Protein AF-A0A3N5U2S4-F1 (afdb_monomer)

Structure (mmCIF, N/CA/C/O backbone):
data_AF-A0A3N5U2S4-F1
#
_entry.id   AF-A0A3N5U2S4-F1
#
loop_
_atom_site.group_PDB
_atom_site.id
_atom_site.type_symbol
_atom_site.label_atom_id
_atom_site.label_alt_id
_atom_site.label_comp_id
_atom_site.label_asym_id
_atom_site.label_entity_id
_atom_site.label_seq_id
_atom_site.pdbx_PDB_ins_code
_atom_site.Cartn_x
_atom_site.Cartn_y
_atom_site.Cartn_z
_atom_site.occupancy
_atom_site.B_iso_or_equiv
_atom_site.auth_seq_id
_atom_site.auth_comp_id
_atom_site.auth_asym_id
_atom_site.auth_atom_id
_atom_site.pdbx_PDB_model_num
ATOM 1 N N . MET A 1 1 ? 15.614 3.745 27.130 1.00 26.89 1 MET A N 1
ATOM 2 C CA . MET A 1 1 ? 14.266 4.249 27.462 1.00 26.89 1 MET A CA 1
ATOM 3 C C . MET A 1 1 ? 13.370 3.964 26.261 1.00 26.89 1 MET A C 1
ATOM 5 O O . MET A 1 1 ? 13.449 4.668 25.265 1.00 26.89 1 MET A O 1
ATOM 9 N N . GLN A 1 2 ? 12.678 2.820 26.289 1.00 29.17 2 GLN A N 1
ATOM 10 C CA . GLN A 1 2 ? 11.809 2.342 25.209 1.00 29.17 2 GLN A CA 1
ATOM 11 C C . GLN A 1 2 ? 10.507 3.144 25.216 1.00 29.17 2 GLN A C 1
ATOM 13 O O . GLN A 1 2 ? 9.734 3.047 26.162 1.00 29.17 2 GLN A O 1
ATOM 18 N N . LEU A 1 3 ? 10.260 3.904 24.156 1.00 29.44 3 LEU A N 1
ATOM 19 C CA . LEU A 1 3 ? 8.933 4.411 23.823 1.00 29.44 3 LEU A CA 1
ATOM 20 C C . LEU A 1 3 ? 8.651 4.004 22.372 1.00 29.44 3 LEU A C 1
ATOM 22 O O . LEU A 1 3 ? 8.889 4.760 21.437 1.00 29.44 3 LEU A O 1
ATOM 26 N N . GLY A 1 4 ? 8.231 2.748 22.207 1.00 33.59 4 GLY A N 1
ATOM 27 C CA . GLY A 1 4 ? 7.450 2.272 21.060 1.00 33.59 4 GLY A CA 1
ATOM 28 C C . GLY A 1 4 ? 5.980 2.158 21.487 1.00 33.59 4 GLY A C 1
ATOM 29 O O . GLY A 1 4 ? 5.720 2.100 22.691 1.00 33.59 4 GLY A O 1
ATOM 30 N N . PRO A 1 5 ? 5.008 2.176 20.560 1.00 42.78 5 PRO A N 1
ATOM 31 C CA . PRO A 1 5 ? 3.636 2.562 20.865 1.00 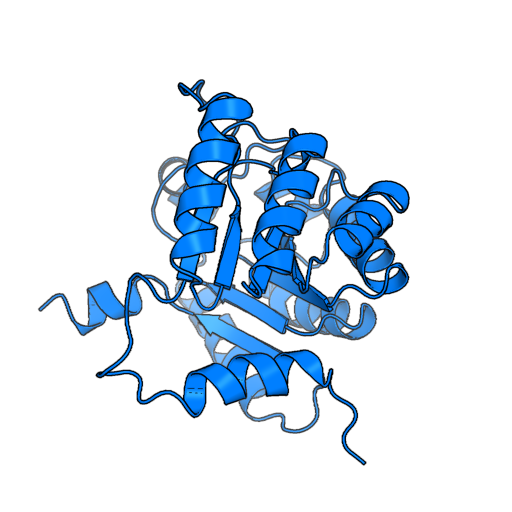42.78 5 PRO A CA 1
ATOM 32 C C . PRO A 1 5 ? 2.986 1.510 21.770 1.00 42.78 5 PRO A C 1
ATOM 34 O O . PRO A 1 5 ? 2.752 0.377 21.349 1.00 42.78 5 PRO A O 1
ATOM 37 N N . SER A 1 6 ? 2.711 1.897 23.016 1.00 42.41 6 SER A N 1
ATOM 38 C CA . SER A 1 6 ? 2.254 1.047 24.129 1.00 42.41 6 SER A CA 1
ATOM 39 C C . SER A 1 6 ? 1.094 0.108 23.777 1.00 42.41 6 SER A C 1
ATOM 41 O O . SER A 1 6 ? 1.043 -1.020 24.257 1.00 42.41 6 SER A O 1
ATOM 43 N N . TYR A 1 7 ? 0.223 0.524 22.861 1.00 39.44 7 TYR A N 1
ATOM 44 C CA . TYR A 1 7 ? -0.965 -0.225 22.460 1.00 39.44 7 TYR A CA 1
ATOM 45 C C . TYR A 1 7 ? -0.688 -1.484 21.611 1.00 39.44 7 TYR A C 1
ATOM 47 O O . TYR A 1 7 ? -1.416 -2.473 21.725 1.00 39.44 7 TYR A O 1
ATOM 55 N N . TRP A 1 8 ? 0.368 -1.477 20.776 1.00 40.31 8 TRP A N 1
ATOM 56 C CA . TRP A 1 8 ? 0.774 -2.659 19.991 1.00 40.31 8 TRP A CA 1
ATOM 57 C C . TRP A 1 8 ? 1.203 -3.791 20.913 1.00 40.31 8 TRP A C 1
ATOM 59 O O . TRP A 1 8 ? 0.780 -4.931 20.745 1.00 40.31 8 TRP A O 1
ATOM 69 N N . ASN A 1 9 ? 2.003 -3.445 21.921 1.00 50.78 9 ASN A N 1
ATOM 70 C CA . ASN A 1 9 ? 2.471 -4.403 22.904 1.00 50.78 9 ASN A CA 1
ATOM 71 C C . ASN A 1 9 ? 1.316 -4.918 23.755 1.00 50.78 9 ASN A C 1
ATOM 73 O O . ASN A 1 9 ? 1.298 -6.100 24.034 1.00 50.78 9 ASN A O 1
ATOM 77 N N . GLU A 1 10 ? 0.342 -4.089 24.131 1.00 51.31 10 GLU A N 1
ATOM 78 C CA . GLU A 1 10 ? -0.808 -4.541 24.924 1.00 51.31 10 GLU A CA 1
ATOM 79 C C . GLU A 1 10 ? -1.713 -5.507 24.155 1.00 51.31 10 GLU A C 1
ATOM 81 O O . GLU A 1 10 ? -1.964 -6.596 24.655 1.00 51.31 10 GLU A O 1
ATOM 86 N N . THR A 1 11 ? -2.134 -5.181 22.927 1.00 54.12 11 THR A N 1
ATOM 87 C CA . THR A 1 11 ? -3.050 -6.044 22.146 1.00 54.12 11 THR A CA 1
ATOM 88 C C . THR A 1 11 ? -2.384 -7.360 21.735 1.00 54.12 11 THR A C 1
ATOM 90 O O . THR A 1 11 ? -2.972 -8.434 21.868 1.00 54.12 11 THR A O 1
ATOM 93 N N . VAL A 1 12 ? -1.123 -7.300 21.289 1.00 56.94 12 VAL A N 1
ATOM 94 C CA . VAL A 1 12 ? -0.344 -8.499 20.944 1.00 56.94 12 VAL A CA 1
ATOM 95 C C . VAL A 1 12 ? -0.048 -9.328 22.193 1.00 56.94 12 VAL A C 1
ATOM 97 O O . VAL A 1 12 ? -0.120 -10.551 22.130 1.00 56.94 12 VAL A O 1
ATOM 100 N N . ARG A 1 13 ? 0.226 -8.699 23.342 1.00 54.88 13 ARG A N 1
ATOM 101 C CA . ARG A 1 13 ? 0.445 -9.405 24.613 1.00 54.88 13 ARG A CA 1
ATOM 102 C C . ARG A 1 13 ? -0.835 -10.043 25.137 1.00 54.88 13 ARG A C 1
ATOM 104 O O . ARG A 1 13 ? -0.764 -11.173 25.598 1.00 54.88 13 ARG A O 1
ATOM 111 N N . ASP A 1 14 ? -1.990 -9.393 25.012 1.00 54.84 14 ASP A N 1
ATOM 112 C CA . ASP A 1 14 ? -3.291 -9.976 25.373 1.00 54.84 14 ASP A CA 1
ATOM 113 C C . ASP A 1 14 ? -3.610 -11.211 24.515 1.00 54.84 14 ASP A C 1
ATOM 115 O O . ASP A 1 14 ? -4.156 -12.198 25.011 1.00 54.84 14 ASP A O 1
ATOM 119 N N . TYR A 1 15 ? -3.196 -11.196 23.242 1.00 54.09 15 TYR A N 1
ATOM 120 C CA . TYR A 1 15 ? -3.280 -12.354 22.354 1.00 54.09 15 TYR A CA 1
ATOM 121 C C . TYR A 1 15 ? -2.244 -13.439 22.694 1.00 54.09 15 TYR A C 1
ATOM 123 O O . TYR A 1 15 ? -2.578 -14.615 22.720 1.00 54.09 15 TYR A O 1
ATOM 131 N N . GLN A 1 16 ? -0.997 -13.070 23.003 1.00 50.75 16 GLN A N 1
ATOM 132 C CA . GLN A 1 16 ? 0.072 -14.005 23.391 1.00 50.75 16 GLN A CA 1
ATOM 133 C C . GLN A 1 16 ? -0.174 -14.668 24.757 1.00 50.75 16 GLN A C 1
ATOM 135 O O . GLN A 1 16 ? 0.256 -15.800 24.973 1.00 50.75 16 GLN A O 1
ATOM 140 N N . LEU A 1 17 ? -0.860 -13.984 25.679 1.00 51.97 17 LEU A N 1
ATOM 141 C CA . LEU A 1 17 ? -1.259 -14.519 26.987 1.00 51.97 17 LEU A CA 1
ATOM 142 C C . LEU A 1 17 ? -2.407 -15.534 26.876 1.00 51.97 17 LEU A C 1
ATOM 144 O O . LEU A 1 17 ? -2.583 -16.375 27.757 1.00 51.97 17 LEU A O 1
ATOM 148 N N . ARG A 1 18 ? -3.170 -15.490 25.782 1.00 51.62 18 ARG A N 1
ATOM 149 C CA . ARG A 1 18 ? -4.176 -16.489 25.427 1.00 51.62 18 ARG A CA 1
ATOM 150 C C . ARG A 1 18 ? -3.467 -17.620 24.681 1.00 51.62 18 ARG A C 1
ATOM 152 O O . ARG A 1 18 ? -3.024 -17.426 23.556 1.00 51.62 18 ARG A O 1
ATOM 159 N N . ARG A 1 19 ? -3.329 -18.805 25.294 1.00 48.12 19 ARG A N 1
ATOM 160 C CA . ARG A 1 19 ? -2.773 -19.997 24.619 1.00 48.12 19 ARG A CA 1
ATOM 161 C C . ARG A 1 19 ? -3.425 -20.159 23.242 1.00 48.12 19 ARG A C 1
ATOM 163 O O . ARG A 1 19 ? -4.625 -20.412 23.144 1.00 48.12 19 ARG A O 1
ATOM 170 N N . THR A 1 20 ? -2.626 -20.002 22.190 1.00 51.62 20 THR A N 1
ATOM 171 C CA . THR A 1 20 ? -3.069 -19.897 20.789 1.00 51.62 20 THR A CA 1
ATOM 172 C C . THR A 1 20 ? -3.905 -21.087 20.317 1.00 51.62 20 THR A C 1
ATOM 174 O O . THR A 1 20 ? -4.750 -20.926 19.444 1.00 51.62 20 THR A O 1
ATOM 177 N N . SER A 1 21 ? -3.723 -22.265 20.916 1.00 52.84 21 SER A N 1
ATOM 178 C CA . SER A 1 21 ? -4.426 -23.502 20.564 1.00 52.84 21 SER A CA 1
ATOM 179 C C . SER A 1 21 ? -5.766 -23.721 21.276 1.00 52.84 21 SER A C 1
ATOM 181 O O . SER A 1 21 ? -6.521 -24.589 20.858 1.00 52.84 21 SER A O 1
ATOM 183 N N . GLU A 1 22 ? -6.082 -22.974 22.339 1.00 51.25 22 GLU A N 1
ATOM 184 C CA . GLU A 1 22 ? -7.297 -23.199 23.148 1.00 51.25 22 GLU A CA 1
ATOM 185 C C . GLU A 1 22 ? -8.413 -22.165 22.848 1.00 51.25 22 GLU A C 1
ATOM 187 O O . GLU A 1 22 ? -9.524 -22.290 23.358 1.00 51.25 22 GLU A O 1
ATOM 192 N N . ILE A 1 23 ? -8.130 -21.120 22.045 1.00 54.38 23 ILE A N 1
ATOM 193 C CA . ILE A 1 23 ? -8.938 -19.876 21.983 1.00 54.38 23 ILE A CA 1
ATOM 194 C C . ILE A 1 23 ? -9.252 -19.389 20.545 1.00 54.38 23 ILE A C 1
ATOM 196 O O . ILE A 1 23 ? -9.990 -18.417 20.377 1.00 54.38 23 ILE A O 1
ATOM 200 N N . LEU A 1 24 ? -8.764 -20.045 19.483 1.00 57.38 24 LEU A N 1
ATOM 201 C CA . LEU A 1 24 ? -9.071 -19.629 18.103 1.00 57.38 24 LEU A CA 1
ATOM 202 C C . LEU A 1 24 ? -10.561 -19.842 17.776 1.00 57.38 24 LEU A C 1
ATOM 204 O O . LEU A 1 24 ? -10.993 -20.938 17.435 1.00 57.38 24 LEU A O 1
ATOM 208 N N . ARG A 1 25 ? -11.348 -18.764 17.869 1.00 68.56 25 ARG A N 1
ATOM 209 C CA . ARG A 1 25 ? -12.767 -18.720 17.466 1.00 68.56 25 ARG A CA 1
ATOM 210 C C . ARG A 1 25 ? -12.960 -18.428 15.971 1.00 68.56 25 ARG A C 1
ATOM 212 O O . ARG A 1 25 ? -14.093 -18.394 15.505 1.00 68.56 25 ARG A O 1
ATOM 219 N N . GLY A 1 26 ? -11.872 -18.205 15.232 1.00 79.62 26 GLY A N 1
ATOM 220 C CA . GLY A 1 26 ? -11.867 -17.873 13.809 1.00 79.62 26 GLY A CA 1
ATOM 221 C C . GLY A 1 26 ? -10.453 -17.573 13.291 1.00 79.62 26 GLY A C 1
ATOM 222 O O . GLY A 1 26 ? -9.482 -17.799 14.019 1.00 79.62 26 GLY A O 1
ATOM 223 N N . PRO A 1 27 ? -10.320 -17.079 12.046 1.00 85.75 27 PRO A N 1
ATOM 224 C CA . PRO A 1 27 ? -9.028 -16.712 11.468 1.00 85.75 27 PRO A CA 1
ATOM 225 C C . PRO A 1 27 ? -8.299 -15.647 12.296 1.00 85.75 27 PRO A C 1
ATOM 227 O O . PRO A 1 27 ? -8.930 -14.744 12.844 1.00 85.75 27 PRO A O 1
ATOM 230 N N . LEU A 1 28 ? -6.965 -15.740 12.350 1.00 84.56 28 LEU A N 1
ATOM 231 C CA . LEU A 1 28 ? -6.116 -14.776 13.059 1.00 84.56 28 LEU A CA 1
ATOM 232 C C . LEU A 1 28 ? -6.194 -13.382 12.425 1.00 84.56 28 LEU A C 1
ATOM 234 O O . LEU A 1 28 ? -6.325 -12.382 13.128 1.00 84.56 28 LEU A O 1
ATOM 238 N N . GLU A 1 29 ? -6.127 -13.339 11.097 1.00 87.00 29 GLU A N 1
ATOM 239 C CA . GLU A 1 29 ? -6.178 -12.123 10.298 1.00 87.00 29 GLU A CA 1
ATOM 240 C C . GLU A 1 29 ? -7.194 -12.281 9.170 1.00 87.00 29 GLU A C 1
ATOM 242 O O . GLU A 1 29 ? -7.384 -13.371 8.627 1.00 87.00 29 GLU A O 1
ATOM 247 N N . TRP A 1 30 ? -7.833 -11.173 8.813 1.00 92.69 30 TRP A N 1
ATOM 248 C CA . TRP A 1 30 ? -8.737 -11.076 7.672 1.00 92.69 30 TRP A CA 1
ATOM 249 C C . TRP A 1 30 ? -8.199 -10.066 6.663 1.00 92.69 30 TRP A C 1
ATOM 251 O O . TRP A 1 30 ? -7.514 -9.114 7.024 1.00 92.69 30 TRP A O 1
ATOM 261 N N . SER A 1 31 ? -8.529 -10.242 5.389 1.00 93.62 31 SER A N 1
ATOM 262 C CA . SER A 1 31 ? -8.340 -9.212 4.365 1.00 93.62 31 SER A CA 1
ATOM 263 C C . SER A 1 31 ? -9.682 -8.947 3.705 1.00 93.62 31 SER A C 1
ATOM 265 O O . SER A 1 31 ? -10.363 -9.888 3.300 1.00 93.62 31 SER A O 1
ATOM 267 N N . LEU A 1 32 ? -10.077 -7.679 3.643 1.00 95.56 32 LEU A N 1
ATOM 268 C CA . LEU A 1 32 ? -11.344 -7.250 3.072 1.00 95.56 32 LEU A CA 1
ATOM 269 C C . LEU A 1 32 ? -11.083 -6.267 1.937 1.00 95.56 32 LEU A C 1
ATOM 271 O O . LEU A 1 32 ? -10.635 -5.143 2.172 1.00 95.56 32 LEU A O 1
ATOM 275 N N . ASP A 1 33 ? -11.430 -6.686 0.726 1.00 95.31 33 ASP A N 1
ATOM 276 C CA . ASP A 1 33 ? -11.445 -5.817 -0.441 1.00 95.31 33 ASP A CA 1
ATOM 277 C C . ASP A 1 33 ? -12.758 -5.020 -0.470 1.00 95.31 33 ASP A C 1
ATOM 279 O O . ASP A 1 33 ? -13.826 -5.583 -0.708 1.00 95.31 33 ASP A O 1
ATOM 283 N N . LEU A 1 34 ? -12.700 -3.707 -0.208 1.00 95.38 34 LEU A N 1
ATOM 284 C CA . LEU A 1 34 ? -13.912 -2.866 -0.153 1.00 95.38 34 LEU A CA 1
ATOM 285 C C . LEU A 1 34 ? -14.541 -2.597 -1.520 1.00 95.38 34 LEU A C 1
ATOM 287 O O . LEU A 1 34 ? -15.737 -2.317 -1.630 1.00 95.38 34 LEU A O 1
ATOM 291 N N . THR A 1 35 ? -13.716 -2.593 -2.555 1.00 95.69 35 THR A N 1
ATOM 292 C CA . THR A 1 35 ? -14.118 -2.345 -3.934 1.00 95.69 35 THR A CA 1
ATOM 293 C C . THR A 1 35 ? -13.076 -2.951 -4.862 1.00 95.69 35 THR A C 1
ATOM 295 O O . THR A 1 35 ? -11.914 -3.100 -4.495 1.00 95.69 35 THR A O 1
ATOM 298 N N . ASN A 1 36 ? -13.471 -3.302 -6.079 1.00 95.62 36 ASN A N 1
ATOM 299 C CA . ASN A 1 36 ? -12.550 -3.636 -7.154 1.00 95.62 36 ASN A CA 1
ATOM 300 C C . ASN A 1 36 ? -12.189 -2.397 -7.995 1.00 95.62 36 ASN A C 1
ATOM 302 O O . ASN A 1 36 ? -11.285 -2.464 -8.833 1.00 95.62 36 ASN A O 1
ATOM 306 N N . GLN A 1 37 ? -12.866 -1.262 -7.803 1.00 95.75 37 GLN A N 1
ATOM 307 C CA . GLN A 1 37 ? -12.526 -0.011 -8.478 1.00 95.75 37 GLN A CA 1
ATOM 308 C C . GLN A 1 37 ? -11.170 0.512 -8.011 1.00 95.75 37 GLN A C 1
ATOM 310 O O . GLN A 1 37 ? -10.822 0.415 -6.840 1.00 95.75 37 GLN A O 1
ATOM 315 N N . CYS A 1 38 ? -10.386 1.086 -8.922 1.00 96.75 38 CYS A N 1
ATOM 316 C CA . CYS A 1 38 ? -9.070 1.617 -8.591 1.00 96.75 38 CYS A CA 1
ATOM 317 C C . CYS A 1 38 ? -8.756 2.859 -9.424 1.00 96.75 38 CYS A C 1
ATOM 319 O O . CYS A 1 38 ? -9.182 2.995 -10.569 1.00 96.75 38 CYS A O 1
ATOM 321 N N . VAL A 1 39 ? -7.958 3.752 -8.843 1.00 94.38 39 VAL A N 1
ATOM 322 C CA . VAL A 1 39 ? -7.460 4.983 -9.474 1.00 94.38 39 VAL A CA 1
ATOM 323 C C . VAL A 1 39 ? -6.307 4.749 -10.457 1.00 94.38 39 VAL A C 1
ATOM 325 O O . VAL A 1 39 ? -5.900 5.691 -11.143 1.00 94.38 39 VAL A O 1
ATOM 328 N N . GLY A 1 40 ? -5.738 3.542 -10.477 1.00 92.62 40 GLY A N 1
ATOM 3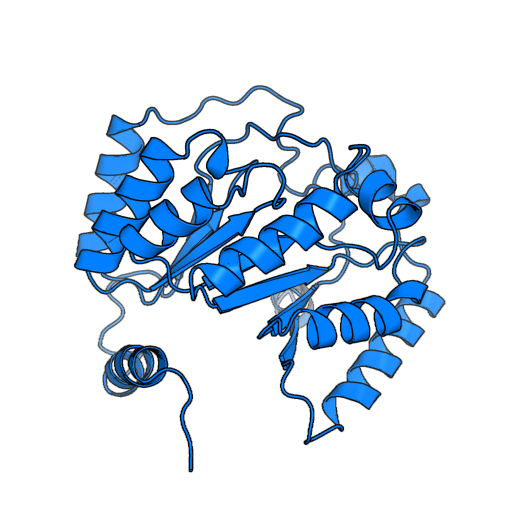29 C CA . GLY A 1 40 ? -4.629 3.134 -11.337 1.00 92.62 40 GLY A CA 1
ATOM 330 C C . GLY A 1 40 ? -4.923 1.813 -12.046 1.00 92.62 40 GLY A C 1
ATOM 331 O O . GLY A 1 40 ? -5.896 1.128 -11.739 1.00 92.62 40 GLY A O 1
ATOM 332 N N . LYS A 1 41 ? -4.066 1.456 -13.004 1.00 95.88 41 LYS A N 1
ATOM 333 C CA . LYS A 1 41 ? -4.169 0.221 -13.800 1.00 95.88 41 LYS A CA 1
ATOM 334 C C . LYS A 1 41 ? -2.830 -0.518 -13.796 1.00 95.88 41 LYS A C 1
ATOM 336 O O . LYS A 1 41 ? -2.281 -0.827 -14.849 1.00 95.88 41 LYS A O 1
ATOM 341 N N . CYS A 1 42 ? -2.291 -0.751 -12.601 1.00 97.31 42 CYS A N 1
ATOM 342 C CA . CYS A 1 42 ? -0.917 -1.214 -12.395 1.00 97.31 42 CYS A CA 1
ATOM 343 C C . CYS A 1 42 ? -0.594 -2.490 -13.192 1.00 97.31 42 CYS A C 1
ATOM 345 O O . CYS A 1 42 ? -1.412 -3.410 -13.227 1.00 97.31 42 CYS A O 1
ATOM 347 N N . LEU A 1 43 ? 0.613 -2.571 -13.762 1.00 97.44 43 LEU A N 1
ATOM 348 C CA . LEU A 1 43 ? 1.043 -3.708 -14.595 1.00 97.44 43 LEU A CA 1
ATOM 349 C C . LEU A 1 43 ? 1.189 -5.015 -13.798 1.00 97.44 43 LEU A C 1
ATOM 351 O O . LEU A 1 43 ? 1.132 -6.090 -14.376 1.00 97.44 43 LEU A O 1
ATOM 355 N N . HIS A 1 44 ? 1.354 -4.930 -12.473 1.00 96.00 44 HIS A N 1
ATOM 356 C CA . HIS A 1 44 ? 1.527 -6.084 -11.581 1.00 96.00 44 HIS A CA 1
ATOM 357 C C . HIS A 1 44 ? 0.283 -6.402 -10.731 1.00 96.00 44 HIS A C 1
ATOM 359 O O . HIS A 1 44 ? 0.360 -7.200 -9.800 1.00 96.00 44 HIS A O 1
ATOM 365 N N . CYS A 1 45 ? -0.856 -5.739 -10.974 1.00 95.38 45 CYS A N 1
ATOM 366 C CA . CYS A 1 45 ? -2.019 -5.856 -10.094 1.00 95.38 45 CYS A CA 1
ATOM 367 C C . CYS A 1 45 ? -2.571 -7.291 -10.084 1.00 95.38 45 CYS A C 1
ATOM 369 O O . CYS A 1 45 ? -3.194 -7.727 -11.057 1.00 95.38 45 CYS A O 1
ATOM 371 N N . PHE A 1 46 ? -2.409 -7.997 -8.961 1.00 91.12 46 PHE A N 1
ATOM 372 C CA . PHE A 1 46 ? -2.898 -9.370 -8.809 1.00 91.12 46 PHE A CA 1
ATOM 373 C C . PHE A 1 46 ? -4.428 -9.466 -8.958 1.00 91.12 46 PHE A C 1
ATOM 375 O O . PHE A 1 46 ? -4.936 -10.392 -9.586 1.00 91.12 46 PHE A O 1
ATOM 382 N N . ASN A 1 47 ? -5.160 -8.460 -8.468 1.00 90.62 47 ASN A N 1
ATOM 383 C CA . ASN A 1 47 ? -6.625 -8.403 -8.510 1.00 90.62 47 ASN A CA 1
ATOM 384 C C . ASN A 1 47 ? -7.212 -7.920 -9.844 1.00 90.62 47 ASN A C 1
ATOM 386 O O . ASN A 1 47 ? -8.424 -8.037 -10.067 1.00 90.62 47 ASN A O 1
ATOM 390 N N . ARG A 1 48 ? -6.375 -7.369 -10.735 1.00 94.12 48 ARG A N 1
ATOM 391 C CA . ARG A 1 48 ? -6.806 -6.695 -11.976 1.00 94.12 48 ARG A CA 1
ATOM 392 C C . ARG A 1 48 ? -7.831 -5.576 -11.725 1.00 94.12 48 ARG A C 1
ATOM 394 O O . ARG A 1 48 ? -8.743 -5.342 -12.523 1.00 94.12 48 ARG A O 1
ATOM 401 N N . SER A 1 49 ? -7.693 -4.900 -10.589 1.00 94.62 49 SER A N 1
ATOM 402 C CA . SER A 1 49 ? -8.600 -3.844 -10.145 1.00 94.62 49 SER A CA 1
ATOM 403 C C . SER A 1 49 ? -8.644 -2.662 -11.118 1.00 94.62 49 SER A C 1
ATOM 405 O O . SER A 1 49 ? -7.662 -2.348 -11.789 1.00 94.62 49 SER A O 1
ATOM 407 N N . GLY A 1 50 ? -9.811 -2.023 -11.226 1.00 92.69 50 GLY A N 1
ATOM 408 C CA . GLY A 1 50 ? -10.056 -0.882 -12.119 1.00 92.69 50 GLY A CA 1
ATOM 409 C C . GLY A 1 50 ? -10.088 -1.200 -13.624 1.00 92.69 50 GLY A C 1
ATOM 410 O O . GLY A 1 50 ? -10.229 -0.281 -14.433 1.00 92.69 50 GLY A O 1
ATOM 411 N N . ARG A 1 51 ? -9.948 -2.472 -14.029 1.00 88.38 51 ARG A N 1
ATOM 412 C CA . ARG A 1 51 ? -9.961 -2.885 -15.448 1.00 88.38 51 ARG A CA 1
ATOM 413 C C . ARG A 1 51 ? -11.242 -3.580 -15.874 1.00 88.38 51 ARG A C 1
ATOM 415 O O . ARG A 1 51 ? -11.706 -3.344 -16.985 1.00 88.38 51 ARG A O 1
ATOM 422 N N . LEU A 1 52 ? -11.793 -4.425 -15.010 1.00 80.62 52 LEU A N 1
ATOM 423 C CA . LEU A 1 52 ? -13.021 -5.164 -15.277 1.00 80.62 52 LEU A CA 1
ATOM 424 C C . LEU A 1 52 ? -14.093 -4.773 -14.257 1.00 80.62 52 LEU A C 1
ATOM 426 O O . LEU A 1 52 ? -13.769 -4.670 -13.067 1.00 80.62 52 LEU A O 1
ATOM 430 N N . PRO A 1 53 ? -15.348 -4.564 -14.692 1.00 78.19 53 PRO A N 1
ATOM 431 C CA . PRO A 1 53 ? -16.456 -4.450 -13.761 1.00 78.19 53 PRO A CA 1
ATOM 432 C C . PRO A 1 53 ? -16.587 -5.760 -12.978 1.00 78.19 53 PRO A C 1
ATOM 434 O O . PRO A 1 53 ? -16.357 -6.847 -13.513 1.00 78.19 53 PRO A O 1
ATOM 437 N N . ARG A 1 54 ? -16.931 -5.646 -11.700 1.00 85.56 54 ARG A N 1
ATOM 438 C CA . ARG A 1 54 ? -17.275 -6.774 -10.838 1.00 85.56 54 ARG A CA 1
ATOM 439 C C . ARG A 1 54 ? -18.531 -6.414 -10.066 1.00 85.56 54 ARG A C 1
ATOM 441 O O . ARG A 1 54 ? -18.749 -5.238 -9.780 1.00 85.56 54 ARG A O 1
ATOM 448 N N . ASP A 1 55 ? -19.307 -7.427 -9.715 1.00 91.38 55 ASP A N 1
ATOM 449 C CA . ASP A 1 55 ? -20.378 -7.260 -8.744 1.00 91.38 55 ASP A CA 1
ATOM 450 C C . ASP A 1 55 ? -19.747 -6.992 -7.374 1.00 91.38 55 ASP A C 1
ATOM 452 O O . ASP A 1 55 ? -18.883 -7.742 -6.912 1.00 91.38 55 ASP A O 1
ATOM 456 N N . GLU A 1 56 ? -20.134 -5.881 -6.751 1.00 93.88 56 GLU A N 1
ATOM 457 C CA . GLU A 1 56 ? -19.609 -5.438 -5.461 1.00 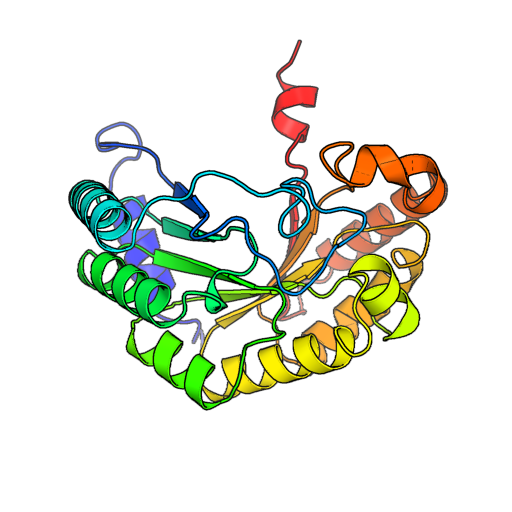93.88 56 GLU A CA 1
ATOM 458 C C . GLU A 1 56 ? -20.722 -5.425 -4.417 1.00 93.88 56 GLU A C 1
ATOM 460 O O . GLU A 1 56 ? -21.869 -5.087 -4.708 1.00 93.88 56 GLU A O 1
ATOM 465 N N . MET A 1 57 ? -20.370 -5.757 -3.174 1.00 95.06 57 MET A N 1
ATOM 466 C CA . MET A 1 57 ? -21.290 -5.609 -2.051 1.00 95.06 57 MET A CA 1
ATOM 467 C C . MET A 1 57 ? -21.610 -4.126 -1.824 1.00 95.06 57 MET A C 1
ATOM 469 O O . MET A 1 57 ? -20.717 -3.264 -1.808 1.00 95.06 57 MET A O 1
ATOM 473 N N . ASP A 1 58 ? -22.886 -3.827 -1.600 1.00 96.12 58 ASP A N 1
ATOM 474 C CA . ASP A 1 58 ? -23.316 -2.505 -1.159 1.00 96.12 58 ASP A CA 1
ATOM 475 C C . ASP A 1 58 ? -22.806 -2.200 0.265 1.00 96.12 58 ASP A C 1
ATOM 477 O O . ASP A 1 58 ? -22.391 -3.088 1.016 1.00 96.12 58 ASP A O 1
ATOM 481 N N . ASP A 1 59 ? -22.824 -0.920 0.642 1.00 97.25 59 ASP A N 1
ATOM 482 C CA . ASP A 1 59 ? -22.333 -0.451 1.943 1.00 97.25 59 ASP A CA 1
ATOM 483 C C . ASP A 1 59 ? -23.006 -1.163 3.129 1.00 97.25 59 ASP A C 1
ATOM 485 O O . ASP A 1 59 ? -22.351 -1.450 4.132 1.00 97.25 59 ASP A O 1
ATOM 489 N N . HIS A 1 60 ? -24.310 -1.432 3.042 1.00 97.81 60 HIS A N 1
ATOM 490 C CA . HIS A 1 60 ? -25.066 -2.051 4.125 1.00 97.81 60 HIS A CA 1
ATOM 491 C C . HIS A 1 60 ? -24.640 -3.509 4.318 1.00 97.81 60 HIS A C 1
ATOM 493 O O . HIS A 1 60 ? -24.358 -3.915 5.449 1.00 97.81 60 HIS A O 1
ATOM 499 N N . THR A 1 61 ? -24.516 -4.262 3.227 1.00 98.06 61 THR A N 1
ATOM 500 C CA . THR A 1 61 ? -24.043 -5.650 3.238 1.00 98.06 61 THR A CA 1
ATOM 501 C C . THR A 1 61 ? -22.619 -5.748 3.791 1.00 98.06 61 THR A C 1
ATOM 503 O O . THR A 1 61 ? -22.361 -6.560 4.682 1.00 98.06 61 THR A O 1
ATOM 506 N N . VAL A 1 62 ? -21.703 -4.866 3.364 1.00 97.94 62 VAL A N 1
ATOM 507 C CA . VAL A 1 62 ? -20.331 -4.827 3.908 1.00 97.94 62 VAL A CA 1
ATOM 508 C C . VAL A 1 62 ? -20.342 -4.593 5.420 1.00 97.94 62 VAL A C 1
ATOM 510 O O . VAL A 1 62 ? -19.668 -5.306 6.163 1.00 97.94 62 VAL A O 1
ATOM 513 N N . LEU A 1 63 ? -21.131 -3.631 5.905 1.00 98.38 63 LEU A N 1
ATOM 514 C CA . LEU A 1 63 ? -21.215 -3.342 7.339 1.00 98.38 63 LEU A CA 1
ATOM 515 C C . LEU A 1 63 ? -21.825 -4.499 8.141 1.00 98.38 63 LEU A C 1
ATOM 517 O O . LEU A 1 63 ? -21.434 -4.707 9.287 1.00 98.38 63 LEU A O 1
ATOM 521 N N . GLN A 1 64 ? -22.762 -5.267 7.576 1.00 98.31 64 GLN A N 1
ATOM 522 C CA . GLN A 1 64 ? -23.277 -6.478 8.225 1.00 98.31 64 GLN A CA 1
ATOM 523 C C . GLN A 1 64 ? -22.186 -7.541 8.391 1.00 98.31 64 GLN A C 1
ATOM 525 O O . GLN A 1 64 ? -22.030 -8.072 9.490 1.00 98.31 64 GLN A O 1
ATOM 530 N N . VAL A 1 65 ? -21.392 -7.797 7.347 1.00 97.06 65 VAL A N 1
ATOM 531 C CA . VAL A 1 65 ? -20.252 -8.729 7.412 1.00 97.06 65 VAL A CA 1
ATOM 532 C C . VAL A 1 65 ? -19.225 -8.258 8.443 1.00 97.06 65 VAL A C 1
ATOM 534 O O . VAL A 1 65 ? -18.779 -9.035 9.283 1.00 97.06 65 VAL A O 1
ATOM 537 N N . VAL A 1 66 ? -18.890 -6.967 8.443 1.00 97.81 66 VAL A N 1
ATOM 538 C CA . VAL A 1 66 ? -17.913 -6.389 9.380 1.00 97.81 66 VAL A CA 1
ATOM 539 C C . VAL A 1 66 ? -18.377 -6.513 10.833 1.00 97.81 66 VAL A C 1
ATOM 541 O O . VAL A 1 66 ? -17.556 -6.809 11.697 1.00 97.81 66 VAL A O 1
ATOM 544 N N . ARG A 1 67 ? -19.679 -6.362 11.120 1.00 97.62 67 ARG A N 1
ATOM 545 C CA . ARG A 1 67 ? -20.224 -6.605 12.470 1.00 97.62 67 ARG A CA 1
ATOM 546 C C . ARG A 1 67 ? -20.030 -8.056 12.913 1.00 97.62 67 ARG A C 1
ATOM 548 O O . ARG A 1 67 ? -19.615 -8.280 14.042 1.00 97.62 67 ARG A O 1
ATOM 555 N N . GLN A 1 68 ? -20.245 -9.022 12.022 1.00 95.38 68 GLN A N 1
ATOM 556 C CA . GLN A 1 68 ? -19.994 -10.436 12.327 1.00 95.38 68 GLN A CA 1
ATOM 557 C C . GLN A 1 68 ? -18.499 -10.703 12.572 1.00 95.38 68 GLN A C 1
ATOM 559 O O . GLN A 1 68 ? -18.137 -11.401 13.516 1.00 95.38 68 GLN A O 1
ATOM 564 N N . ILE A 1 69 ? -17.605 -10.092 11.786 1.00 93.75 69 ILE A N 1
ATOM 565 C CA . ILE A 1 69 ? -16.152 -10.175 12.021 1.00 93.75 69 ILE A CA 1
ATOM 566 C C . ILE A 1 69 ? -15.785 -9.562 13.384 1.00 93.75 69 ILE A C 1
ATOM 568 O O . ILE A 1 69 ? -14.976 -10.123 14.127 1.00 93.75 69 ILE A O 1
ATOM 572 N N . ALA A 1 70 ? -16.403 -8.438 13.749 1.00 93.31 70 ALA A N 1
ATOM 573 C CA . ALA A 1 70 ? -16.188 -7.776 15.031 1.00 93.31 70 ALA A CA 1
ATOM 574 C C . ALA A 1 70 ? -16.631 -8.635 16.234 1.00 93.31 70 ALA A C 1
ATOM 576 O O . ALA A 1 70 ? -16.030 -8.538 17.303 1.00 93.31 70 ALA A O 1
ATOM 577 N N . GLU A 1 71 ? -17.628 -9.512 16.076 1.00 92.25 71 GLU A N 1
ATOM 578 C CA . GLU A 1 71 ? -18.024 -10.484 17.108 1.00 92.25 71 GLU A CA 1
ATOM 579 C C . GLU A 1 71 ? -16.961 -11.573 17.324 1.00 92.25 71 GLU A C 1
ATOM 581 O O . GLU A 1 71 ? -16.723 -11.988 18.462 1.00 92.25 71 GLU A O 1
ATOM 586 N N . ILE A 1 72 ? -16.278 -11.995 16.252 1.00 89.94 72 ILE A N 1
ATOM 587 C CA . ILE A 1 72 ? -15.182 -12.979 16.300 1.00 89.94 72 ILE A CA 1
ATOM 588 C C . ILE A 1 72 ? -13.946 -12.392 16.998 1.00 89.94 72 ILE A C 1
ATOM 590 O O . ILE A 1 72 ? -13.252 -13.115 17.716 1.00 89.94 72 ILE A O 1
ATOM 594 N N . ARG A 1 73 ? -13.697 -11.086 16.818 1.00 89.12 73 ARG A N 1
ATOM 595 C CA . ARG A 1 73 ? -12.519 -10.351 17.319 1.00 89.12 73 ARG A CA 1
ATOM 596 C C . ARG A 1 73 ? -11.194 -10.989 16.875 1.00 89.12 73 ARG A C 1
ATOM 598 O O . ARG A 1 73 ? -10.412 -11.421 17.729 1.00 89.12 73 ARG A O 1
ATOM 605 N N . PRO A 1 74 ? -10.934 -11.076 15.555 1.00 89.25 74 PRO A N 1
ATOM 606 C CA . PRO A 1 74 ? -9.625 -11.497 15.066 1.00 89.25 74 PRO A CA 1
ATOM 607 C C . PRO A 1 74 ? -8.529 -10.550 15.574 1.00 89.25 74 PRO A C 1
ATOM 609 O O . PRO A 1 74 ? -8.808 -9.426 15.997 1.00 89.25 74 PRO A O 1
ATOM 612 N N . LEU A 1 75 ? -7.270 -10.985 15.500 1.00 87.06 75 LEU A N 1
ATOM 613 C CA . LEU A 1 75 ? -6.142 -10.133 15.878 1.00 87.06 75 LEU A CA 1
ATOM 614 C C . LEU A 1 75 ? -6.084 -8.890 14.985 1.00 87.06 75 LEU A C 1
ATOM 616 O O . LEU A 1 75 ? -5.882 -7.782 15.485 1.00 87.06 75 LEU A O 1
ATOM 620 N N . GLY A 1 76 ? -6.289 -9.067 13.678 1.00 90.31 76 GLY A N 1
ATOM 621 C CA . GLY A 1 76 ? -6.256 -7.954 12.743 1.00 90.31 76 GLY A CA 1
ATOM 622 C C . GLY A 1 76 ? -7.071 -8.139 11.472 1.00 90.31 76 GLY A C 1
ATOM 623 O O . GLY A 1 76 ? -7.527 -9.233 11.136 1.00 90.31 76 GLY A O 1
ATOM 624 N N . LEU A 1 77 ? -7.250 -7.029 10.763 1.00 95.25 77 LEU A N 1
ATOM 625 C CA . LEU A 1 77 ? -7.877 -6.981 9.451 1.00 95.25 77 LEU A CA 1
ATOM 626 C C . LEU A 1 77 ? -7.140 -5.983 8.542 1.00 95.25 77 LEU A C 1
ATOM 628 O O . LEU A 1 77 ? -7.001 -4.812 8.907 1.00 95.25 77 LEU A O 1
ATOM 632 N N . CYS A 1 78 ? -6.738 -6.426 7.342 1.00 96.50 78 CYS A N 1
ATOM 633 C CA . CYS A 1 78 ? -6.369 -5.518 6.254 1.00 96.50 78 CYS A CA 1
ATOM 634 C C . CYS A 1 78 ? -7.616 -5.009 5.546 1.00 96.50 78 CYS A C 1
ATOM 636 O O . CYS A 1 78 ? -8.355 -5.789 4.942 1.00 96.50 78 CYS A O 1
ATOM 638 N N . LEU A 1 79 ? -7.779 -3.692 5.526 1.00 96.88 79 LEU A N 1
ATOM 639 C CA . LEU A 1 79 ? -8.625 -3.015 4.568 1.00 96.88 79 LEU A CA 1
ATOM 640 C C . LEU A 1 79 ? -7.845 -2.786 3.272 1.00 96.88 79 LEU A C 1
ATOM 642 O O . LEU A 1 79 ? -6.871 -2.033 3.216 1.00 96.88 79 LEU A O 1
ATOM 646 N N . CYS A 1 80 ? -8.273 -3.487 2.242 1.00 94.25 80 CYS A N 1
ATOM 647 C CA . CYS A 1 80 ? -7.569 -3.669 0.990 1.00 94.25 80 CYS A CA 1
ATOM 648 C C . CYS A 1 80 ? -8.594 -3.450 -0.165 1.00 94.25 80 CYS A C 1
ATOM 650 O O . CYS A 1 80 ? -9.678 -2.888 0.041 1.00 94.25 80 CYS A O 1
ATOM 652 N N . GLY A 1 81 ? -8.265 -3.894 -1.381 1.00 82.38 81 GLY A N 1
ATOM 653 C CA . GLY A 1 81 ? -9.188 -3.958 -2.519 1.00 82.38 81 GLY A CA 1
ATOM 654 C C . GLY A 1 81 ? -9.264 -2.691 -3.342 1.00 82.38 81 GLY A C 1
ATOM 655 O O . GLY A 1 81 ? -9.557 -1.616 -2.819 1.00 82.38 81 GLY A O 1
ATOM 656 N N . GLY A 1 82 ? -8.997 -2.851 -4.643 1.00 93.81 82 GLY A N 1
ATOM 657 C CA . GLY A 1 82 ? -8.927 -1.749 -5.581 1.00 93.81 82 GLY A CA 1
ATOM 658 C C . GLY A 1 82 ? -8.165 -0.575 -4.977 1.00 93.81 82 GLY A C 1
ATOM 659 O O . GLY A 1 82 ? -6.995 -0.706 -4.628 1.00 93.81 82 GLY A O 1
ATOM 660 N N . GLU A 1 83 ? -8.844 0.555 -4.831 1.00 97.25 83 GLU A N 1
ATOM 661 C CA . GLU A 1 83 ? -8.451 1.610 -3.903 1.00 97.25 83 GLU A CA 1
ATOM 662 C C . GLU A 1 83 ? -9.551 1.795 -2.836 1.00 97.25 83 GLU A C 1
ATOM 664 O O . GLU A 1 83 ? -10.609 2.344 -3.164 1.00 97.25 83 GLU A O 1
ATOM 669 N N . PRO A 1 84 ? -9.330 1.404 -1.561 1.00 97.44 84 PRO A N 1
ATOM 670 C CA . PRO A 1 84 ? -10.368 1.462 -0.526 1.00 97.44 84 PRO A CA 1
ATOM 671 C C . PRO A 1 84 ? -10.869 2.888 -0.267 1.00 97.44 84 PRO A C 1
ATOM 673 O O . PRO A 1 84 ? -12.030 3.086 0.096 1.00 97.44 84 PRO A O 1
ATOM 676 N N . LEU A 1 85 ? -10.028 3.902 -0.499 1.00 98.19 85 LEU A N 1
ATOM 677 C CA . LEU A 1 85 ? -10.394 5.306 -0.308 1.00 98.19 85 LEU A CA 1
ATOM 678 C C . LEU A 1 85 ? -11.368 5.850 -1.365 1.00 98.19 85 LEU A C 1
ATOM 680 O O . LEU A 1 85 ? -11.917 6.931 -1.160 1.00 98.19 85 LEU A O 1
ATOM 684 N N . LEU A 1 86 ? -11.668 5.103 -2.437 1.00 97.44 86 LEU A N 1
ATOM 685 C CA . LEU A 1 86 ? -12.808 5.418 -3.313 1.00 97.44 86 LEU A CA 1
ATOM 686 C C . LEU A 1 86 ? -14.152 5.279 -2.583 1.00 97.44 86 LEU A C 1
ATOM 688 O O . LEU A 1 86 ? -15.125 5.927 -2.958 1.00 97.44 86 LEU A O 1
ATOM 692 N N . ARG A 1 87 ? -14.198 4.478 -1.511 1.00 97.31 87 ARG A N 1
ATOM 693 C CA . ARG A 1 87 ? -15.339 4.345 -0.595 1.00 97.31 87 ARG A CA 1
ATOM 694 C C . ARG A 1 87 ? -14.956 4.840 0.804 1.00 97.31 87 ARG A C 1
ATOM 696 O O . ARG A 1 87 ? -15.241 4.177 1.797 1.00 97.31 87 ARG A O 1
ATOM 703 N N . SER A 1 88 ? -14.300 6.001 0.897 1.00 98.00 88 SER A N 1
ATOM 704 C CA . SER A 1 88 ? -13.737 6.538 2.149 1.00 98.00 88 SER A CA 1
ATOM 705 C C . SER A 1 88 ? -14.732 6.571 3.318 1.00 98.00 88 SER A C 1
ATOM 707 O O . SER A 1 88 ? -14.401 6.108 4.405 1.00 98.00 88 SER A O 1
ATOM 709 N N . GLY A 1 89 ? -15.975 7.010 3.095 1.00 98.12 89 GLY A N 1
ATOM 710 C CA . GLY A 1 89 ? -17.015 7.008 4.133 1.00 98.12 89 GLY A CA 1
ATOM 711 C C . GLY A 1 89 ? -17.356 5.610 4.669 1.00 98.12 89 GLY A C 1
ATOM 712 O O . GLY A 1 89 ? -17.583 5.439 5.866 1.00 98.12 89 GLY A O 1
ATOM 713 N N . LEU A 1 90 ? -17.348 4.583 3.813 1.00 98.31 90 LEU A N 1
ATOM 714 C CA . LEU A 1 90 ? -17.483 3.191 4.247 1.00 98.31 90 LEU A CA 1
ATOM 715 C C . LEU A 1 90 ? -16.219 2.722 4.975 1.00 98.31 90 LEU A C 1
ATOM 717 O O . LEU A 1 90 ? -16.333 2.119 6.039 1.00 98.31 90 LEU A O 1
ATOM 721 N N . ALA A 1 91 ? -15.036 3.035 4.441 1.00 98.50 91 ALA A N 1
ATOM 722 C CA . ALA A 1 91 ? -13.757 2.680 5.047 1.00 98.50 91 ALA A CA 1
ATOM 723 C C . ALA A 1 91 ? -13.649 3.191 6.492 1.00 98.50 91 ALA A C 1
ATOM 725 O O . ALA A 1 91 ? -13.294 2.420 7.379 1.00 98.50 91 ALA A O 1
ATOM 726 N N . TYR A 1 92 ? -14.029 4.446 6.749 1.00 98.62 92 TYR A N 1
ATOM 727 C CA . TYR A 1 92 ? -14.034 5.033 8.093 1.00 98.62 92 TYR A CA 1
ATOM 728 C C . TYR A 1 92 ? -14.935 4.256 9.057 1.00 98.62 92 TYR A C 1
ATOM 730 O O . TYR A 1 92 ? -14.485 3.872 10.134 1.00 98.62 92 TYR A O 1
ATOM 738 N N . ARG A 1 93 ? -16.169 3.935 8.642 1.00 98.56 93 ARG A N 1
ATOM 739 C CA . ARG A 1 93 ? -17.113 3.153 9.461 1.00 98.56 93 ARG A CA 1
ATOM 740 C C . ARG A 1 93 ? -16.614 1.737 9.745 1.00 98.56 93 ARG A C 1
ATOM 742 O O . ARG A 1 93 ? -16.811 1.226 10.842 1.00 98.56 93 ARG A O 1
ATOM 749 N N . VAL A 1 94 ? -15.969 1.093 8.770 1.00 98.44 94 VAL A N 1
ATOM 750 C CA . VAL A 1 94 ? -15.374 -0.240 8.954 1.00 98.44 94 VAL A CA 1
ATOM 751 C C . VAL A 1 94 ? -14.234 -0.192 9.969 1.00 98.44 94 VAL A C 1
ATOM 753 O O . VAL A 1 94 ? -14.186 -1.028 10.870 1.00 98.44 94 VAL A O 1
ATOM 756 N N . VAL A 1 95 ? -13.341 0.794 9.846 1.00 98.50 95 VAL A N 1
ATOM 757 C CA . VAL A 1 95 ? -12.225 0.985 10.780 1.00 98.50 95 VAL A CA 1
ATOM 758 C C . VAL A 1 95 ? -12.747 1.248 12.194 1.00 98.50 95 VAL A C 1
ATOM 760 O O . VAL A 1 95 ? -12.245 0.631 13.131 1.00 98.50 95 VAL A O 1
ATOM 763 N N . GLU A 1 96 ? -13.763 2.099 12.340 1.00 98.50 96 GLU A N 1
ATOM 764 C CA . GLU A 1 96 ? -14.389 2.437 13.625 1.00 98.50 96 GLU A CA 1
ATOM 765 C C . GLU A 1 96 ? -14.991 1.197 14.302 1.00 98.50 96 GLU A C 1
ATOM 767 O O . GLU A 1 96 ? -14.570 0.834 15.400 1.00 98.50 96 GLU A O 1
ATOM 772 N N . LEU A 1 97 ? -15.873 0.468 13.605 1.00 98.06 97 LEU A N 1
ATOM 773 C CA . LEU A 1 97 ? -16.530 -0.737 14.133 1.00 98.06 97 LEU A CA 1
ATOM 774 C C . LEU A 1 97 ? -15.536 -1.797 14.628 1.00 98.06 97 LEU A C 1
ATOM 776 O O . LEU A 1 97 ? -15.737 -2.417 15.672 1.00 98.06 97 LEU A O 1
ATOM 780 N N . LEU A 1 98 ? -14.463 -2.026 13.870 1.00 96.56 98 LEU A N 1
ATOM 781 C CA . LEU A 1 98 ? -13.447 -3.021 14.209 1.00 96.56 98 LEU A CA 1
ATOM 782 C C . LEU A 1 98 ? -12.529 -2.540 15.340 1.00 96.56 98 LEU A C 1
ATOM 784 O O . LEU A 1 98 ? -12.189 -3.320 16.232 1.00 96.56 98 LEU A O 1
ATOM 788 N N . SER A 1 99 ? -12.169 -1.256 15.341 1.00 94.25 99 SER A N 1
ATOM 789 C CA . SER A 1 99 ? -11.342 -0.653 16.393 1.00 94.25 99 SER A CA 1
ATOM 790 C C . SER A 1 99 ? -12.058 -0.654 17.747 1.00 94.25 99 SER A C 1
ATOM 792 O O . SER A 1 99 ? -11.439 -0.965 18.772 1.00 94.25 99 SER A O 1
ATOM 794 N N . ASP A 1 100 ? -13.367 -0.393 17.760 1.00 94.81 100 ASP A N 1
ATOM 795 C CA . ASP A 1 100 ? -14.211 -0.491 18.957 1.00 94.81 100 ASP A CA 1
ATOM 796 C C . ASP A 1 100 ? -14.242 -1.919 19.515 1.00 94.81 100 ASP A C 1
ATOM 798 O O . ASP A 1 100 ? -14.146 -2.127 20.729 1.00 94.81 100 ASP A O 1
ATOM 802 N N . ALA A 1 101 ? -14.252 -2.914 18.625 1.00 91.75 101 ALA A N 1
ATOM 803 C CA . ALA A 1 101 ? -14.150 -4.331 18.964 1.00 91.75 101 ALA A CA 1
ATOM 804 C C . ALA A 1 101 ? -12.724 -4.803 19.320 1.00 91.75 101 ALA A C 1
ATOM 806 O O . ALA A 1 101 ? -12.525 -5.993 19.576 1.00 91.75 101 ALA A O 1
ATOM 807 N N . LYS A 1 102 ? -11.747 -3.885 19.392 1.00 91.19 102 LYS A N 1
ATOM 808 C CA . LYS A 1 102 ? -10.325 -4.146 19.689 1.00 91.19 102 LYS A CA 1
ATOM 809 C C . LYS A 1 102 ? -9.601 -4.990 18.634 1.00 91.19 102 LYS A C 1
ATOM 811 O O . LYS A 1 102 ? -8.590 -5.616 18.943 1.00 91.19 102 LYS A O 1
ATOM 816 N N . VAL A 1 103 ? -10.080 -4.970 17.392 1.00 90.94 103 VAL A N 1
ATOM 817 C CA . VAL A 1 103 ? -9.390 -5.558 16.236 1.00 90.94 103 VAL A CA 1
ATOM 818 C C . VAL A 1 103 ? -8.377 -4.552 15.692 1.00 90.94 103 VAL A C 1
ATOM 820 O O . VAL A 1 103 ? -8.684 -3.368 15.534 1.00 90.94 103 VAL A O 1
ATOM 823 N N . LEU A 1 104 ? -7.159 -5.001 15.382 1.00 91.94 104 LEU A N 1
ATOM 824 C CA . LEU A 1 104 ? -6.151 -4.142 14.761 1.00 91.94 104 LEU A CA 1
ATOM 825 C C . LEU A 1 104 ? -6.469 -3.950 13.277 1.00 91.94 104 LEU A C 1
ATOM 827 O O . LEU A 1 104 ? -6.384 -4.889 12.491 1.00 91.94 104 LEU A O 1
ATOM 831 N N . VAL A 1 105 ? -6.799 -2.724 12.880 1.00 96.06 105 VAL A N 1
ATOM 832 C CA . VAL A 1 105 ? -7.074 -2.413 11.474 1.00 96.06 105 VAL A CA 1
ATOM 833 C C . VAL A 1 105 ? -5.867 -1.742 10.831 1.00 96.06 105 VAL A C 1
ATOM 835 O O . VAL A 1 105 ? -5.377 -0.707 11.306 1.00 96.06 105 VAL A O 1
ATOM 838 N N . ASN A 1 106 ? -5.414 -2.321 9.722 1.00 96.75 106 ASN A N 1
ATOM 839 C CA . ASN A 1 106 ? -4.460 -1.711 8.805 1.00 96.75 106 ASN A CA 1
ATOM 840 C C . ASN A 1 106 ? -5.099 -1.498 7.431 1.00 96.75 106 ASN A C 1
ATOM 842 O O . ASN A 1 106 ? -6.046 -2.187 7.077 1.00 96.75 106 ASN A O 1
ATOM 846 N N . MET A 1 107 ? -4.577 -0.560 6.644 1.00 98.31 107 MET A N 1
ATOM 847 C CA . MET A 1 107 ? -5.048 -0.312 5.276 1.00 98.31 107 MET A CA 1
ATOM 848 C C . MET A 1 107 ? -3.896 -0.369 4.284 1.00 98.31 107 MET A C 1
ATOM 850 O O . MET A 1 107 ? -2.806 0.107 4.596 1.00 98.31 107 MET A O 1
ATOM 854 N N . VAL A 1 108 ? -4.146 -0.899 3.089 1.00 97.75 108 VAL A N 1
ATOM 855 C CA . VAL A 1 108 ? -3.252 -0.768 1.931 1.00 97.75 108 VAL A CA 1
ATOM 856 C C . VAL A 1 108 ? -3.875 0.216 0.945 1.00 97.75 108 VAL A C 1
ATOM 858 O O . VAL A 1 108 ? -5.034 0.070 0.573 1.00 97.75 108 VAL A O 1
ATOM 861 N N . THR A 1 109 ? -3.116 1.224 0.520 1.00 98.31 109 THR A N 1
ATOM 862 C CA . THR A 1 109 ? -3.582 2.258 -0.420 1.00 98.31 109 THR A CA 1
ATOM 863 C C . THR A 1 109 ? -2.498 2.606 -1.437 1.00 98.31 109 THR A C 1
ATOM 865 O O . THR A 1 109 ? -1.296 2.472 -1.177 1.00 98.31 109 THR A O 1
ATOM 868 N N . SER A 1 110 ? -2.910 3.094 -2.608 1.00 97.62 110 SER A N 1
ATOM 869 C CA . SER A 1 110 ? -2.008 3.710 -3.579 1.00 97.62 110 SER A CA 1
ATOM 870 C C . SER A 1 110 ? -1.470 5.065 -3.095 1.00 97.62 110 SER A C 1
ATOM 872 O O . SER A 1 110 ? -0.561 5.609 -3.715 1.00 97.62 110 SER A O 1
ATOM 874 N N . GLY A 1 111 ? -2.076 5.658 -2.060 1.00 98.00 111 GLY A N 1
ATOM 875 C CA . GLY A 1 111 ? -1.772 7.004 -1.571 1.00 98.00 111 GLY A CA 1
ATOM 876 C C . GLY A 1 111 ? -2.414 8.132 -2.387 1.00 98.00 111 GLY A C 1
ATOM 877 O O . GLY A 1 111 ? -2.453 9.269 -1.931 1.00 98.00 111 GLY A O 1
ATOM 878 N N . ALA A 1 112 ? -2.986 7.847 -3.560 1.00 98.00 112 ALA A N 1
ATOM 879 C CA . ALA A 1 112 ? -3.462 8.883 -4.481 1.00 98.00 112 ALA A CA 1
ATOM 880 C C . ALA A 1 112 ? -4.634 9.719 -3.950 1.00 98.00 112 ALA A C 1
ATOM 882 O O . ALA A 1 112 ? -4.839 10.837 -4.414 1.00 98.00 112 ALA A O 1
ATOM 883 N N . LEU A 1 113 ? -5.407 9.166 -3.014 1.00 98.38 113 LEU A N 1
ATOM 884 C CA . LEU A 1 113 ? -6.567 9.818 -2.403 1.00 98.38 113 LEU A CA 1
ATOM 885 C C . LEU A 1 113 ? -6.301 10.260 -0.959 1.00 98.38 113 LEU A C 1
ATOM 887 O O . LEU A 1 113 ? -7.215 10.714 -0.276 1.00 98.38 113 LEU A O 1
ATOM 891 N N . VAL A 1 114 ? -5.066 10.126 -0.473 1.00 98.69 114 VAL A N 1
ATOM 892 C CA . VAL A 1 114 ? -4.712 10.542 0.883 1.00 98.69 114 VAL A CA 1
ATOM 893 C C . VAL A 1 114 ? -4.439 12.042 0.882 1.00 98.69 114 VAL A C 1
ATOM 895 O O . VAL A 1 114 ? -3.409 12.509 0.404 1.00 98.69 114 VAL A O 1
ATOM 898 N N . THR A 1 115 ? -5.372 12.796 1.447 1.00 98.81 115 THR A N 1
ATOM 899 C CA . THR A 1 115 ? -5.226 14.217 1.787 1.00 98.81 115 THR A CA 1
ATOM 900 C C . THR A 1 115 ? -5.012 14.373 3.301 1.00 98.81 115 THR A C 1
ATOM 902 O O . THR A 1 115 ? -5.233 13.409 4.043 1.00 98.81 115 THR A O 1
ATOM 905 N N . PRO A 1 116 ? -4.639 15.567 3.805 1.00 98.81 116 PRO A N 1
ATOM 906 C CA . PRO A 1 116 ? -4.586 15.817 5.249 1.00 98.81 116 PRO A CA 1
ATOM 907 C C . PRO A 1 116 ? -5.912 15.509 5.963 1.00 98.81 116 PRO A C 1
ATOM 909 O O . PRO A 1 116 ? -5.918 14.928 7.046 1.00 98.81 116 PRO A O 1
ATOM 912 N N . GLU A 1 117 ? -7.041 15.836 5.329 1.00 98.75 117 GLU A N 1
ATOM 913 C CA . GLU A 1 117 ? -8.379 15.539 5.850 1.00 98.75 117 GLU A CA 1
ATOM 914 C C . GLU A 1 117 ? -8.634 14.029 5.918 1.00 98.75 117 GLU A C 1
ATOM 916 O O . GLU A 1 117 ? -9.054 13.517 6.954 1.00 98.75 117 GLU A O 1
ATOM 921 N N . VAL A 1 118 ? -8.314 13.293 4.849 1.00 98.81 118 VAL A N 1
ATOM 922 C CA . VAL A 1 118 ? -8.460 11.831 4.822 1.00 98.81 118 VAL A CA 1
ATOM 923 C C . VAL A 1 118 ? -7.582 11.174 5.885 1.00 98.81 118 VAL A C 1
ATOM 925 O O . VAL A 1 118 ? -8.051 10.274 6.579 1.00 98.81 118 VAL A O 1
ATOM 928 N N . ALA A 1 119 ? -6.338 11.629 6.055 1.00 98.75 119 ALA A N 1
ATOM 929 C CA . ALA A 1 119 ? -5.441 11.127 7.092 1.00 98.75 119 ALA A CA 1
ATOM 930 C C . ALA A 1 119 ? -5.996 11.388 8.505 1.00 98.75 119 ALA A C 1
ATOM 932 O O . ALA A 1 119 ? -5.985 10.487 9.344 1.00 98.75 119 ALA A O 1
ATOM 933 N N . CYS A 1 120 ? -6.542 12.582 8.753 1.00 98.69 120 CYS A N 1
ATOM 934 C CA . CYS A 1 120 ? -7.197 12.921 10.017 1.00 98.69 120 CYS A CA 1
ATOM 935 C C . CYS A 1 120 ? -8.423 12.030 10.281 1.00 98.69 120 CYS A C 1
ATOM 937 O O . CYS A 1 120 ? -8.541 11.442 11.354 1.00 98.69 120 CYS A O 1
ATOM 939 N N . ASN A 1 121 ? -9.293 11.846 9.284 1.00 98.75 121 ASN A N 1
ATOM 940 C CA . ASN A 1 121 ? -10.476 10.992 9.405 1.00 98.75 121 ASN A CA 1
ATOM 941 C C . ASN A 1 121 ? -10.100 9.532 9.682 1.00 98.75 121 ASN A C 1
ATOM 943 O O . ASN A 1 121 ? -10.641 8.930 10.604 1.00 98.75 121 ASN A O 1
ATOM 947 N N . LEU A 1 122 ? -9.109 8.986 8.967 1.00 98.62 122 LEU A N 1
ATOM 948 C CA . LEU A 1 122 ? -8.585 7.642 9.227 1.00 98.62 122 LEU A CA 1
ATOM 949 C C . LEU A 1 122 ? -8.066 7.493 10.663 1.00 98.62 122 LEU A C 1
ATOM 951 O O . LEU A 1 122 ? -8.346 6.488 11.324 1.00 98.62 122 LEU A O 1
ATOM 955 N N . LYS A 1 123 ? -7.318 8.491 11.155 1.00 98.38 123 LYS A N 1
ATOM 956 C CA . LYS A 1 123 ? -6.807 8.508 12.529 1.00 98.38 123 LYS A CA 1
ATOM 957 C C . LYS A 1 123 ? -7.949 8.504 13.542 1.00 98.38 123 LYS A C 1
ATOM 959 O O . LYS A 1 123 ? -7.902 7.718 14.488 1.00 98.38 123 LYS A O 1
ATOM 964 N N . ASN A 1 124 ? -8.954 9.351 13.328 1.00 98.38 124 ASN A N 1
ATOM 965 C CA . ASN A 1 124 ? -10.116 9.489 14.205 1.00 98.38 124 ASN A CA 1
ATOM 966 C C . ASN A 1 124 ? -10.973 8.219 14.232 1.00 98.38 124 ASN A C 1
ATOM 968 O O . ASN A 1 124 ? -11.460 7.852 15.295 1.00 98.38 124 ASN A O 1
ATOM 972 N N . SER A 1 125 ? -11.078 7.497 13.112 1.00 98.31 125 SER A N 1
ATOM 973 C CA . SER A 1 125 ? -11.737 6.185 13.065 1.00 98.31 125 SER A CA 1
ATOM 974 C C . SER A 1 125 ? -10.981 5.088 13.822 1.00 98.31 125 SER A C 1
ATOM 976 O O . SER A 1 125 ? -11.531 4.018 14.048 1.00 98.31 125 SER A O 1
ATOM 978 N N . GLY A 1 126 ? -9.724 5.317 14.216 1.00 97.31 126 GLY A N 1
ATOM 979 C CA . GLY A 1 126 ? -8.954 4.382 15.039 1.00 97.31 126 GLY A CA 1
ATOM 980 C C . GLY A 1 126 ? -7.910 3.552 14.293 1.00 97.31 126 GLY A C 1
ATOM 981 O O . GLY A 1 126 ? -7.284 2.689 14.922 1.00 97.31 126 GLY A O 1
ATOM 982 N N . ILE A 1 127 ? -7.655 3.833 13.003 1.00 96.94 127 ILE A N 1
ATOM 983 C CA . ILE A 1 127 ? -6.669 3.080 12.217 1.00 96.94 127 ILE A CA 1
ATOM 984 C C . ILE A 1 127 ? -5.295 3.115 12.890 1.00 96.94 127 ILE A C 1
ATOM 986 O O . ILE A 1 127 ? -4.863 4.140 13.432 1.00 96.94 127 ILE A O 1
ATOM 990 N N . LYS A 1 128 ? -4.581 1.988 12.851 1.00 90.50 128 LYS A N 1
ATOM 991 C CA . LYS A 1 128 ? -3.254 1.891 13.474 1.00 90.50 128 LYS A CA 1
ATOM 992 C C . LYS A 1 128 ? -2.133 2.102 12.480 1.00 90.50 128 LYS A C 1
ATOM 994 O O . LYS A 1 128 ? -1.183 2.819 12.787 1.00 90.50 128 LYS A O 1
ATOM 999 N N . MET A 1 129 ? -2.255 1.498 11.303 1.00 96.88 129 MET A N 1
ATOM 1000 C CA . MET A 1 129 ? -1.206 1.519 10.297 1.00 96.88 129 MET A CA 1
ATOM 1001 C C . MET A 1 129 ? -1.782 1.655 8.894 1.00 96.88 129 MET A C 1
ATOM 1003 O O . MET A 1 129 ? -2.764 0.999 8.551 1.00 96.88 129 MET A O 1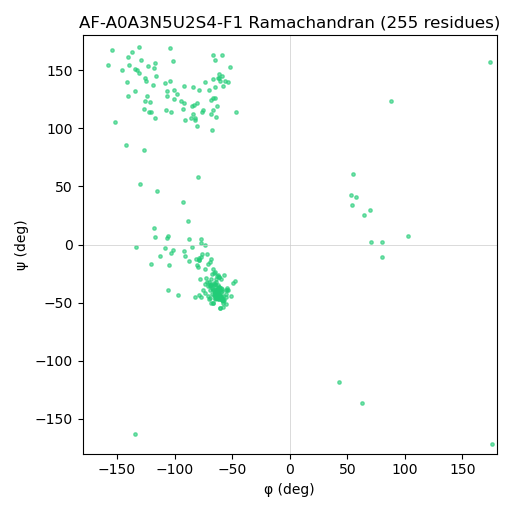
ATOM 1007 N N . VAL A 1 130 ? -1.128 2.461 8.064 1.00 98.56 130 VAL A N 1
ATOM 1008 C CA . VAL A 1 130 ? -1.434 2.561 6.635 1.00 98.56 130 VAL A CA 1
ATOM 1009 C C . VAL A 1 130 ? -0.182 2.215 5.844 1.00 98.56 130 VAL A C 1
ATOM 1011 O O . VAL A 1 130 ? 0.876 2.819 6.024 1.00 98.56 130 VAL A O 1
ATOM 1014 N N . GLN A 1 131 ? -0.306 1.215 4.981 1.00 98.50 131 GLN A N 1
ATOM 1015 C CA . GLN A 1 131 ? 0.711 0.821 4.030 1.00 98.50 131 GLN A CA 1
ATOM 1016 C C . GLN A 1 131 ? 0.468 1.532 2.699 1.00 98.50 131 GLN A C 1
ATOM 1018 O O . GLN A 1 131 ? -0.552 1.317 2.042 1.00 98.50 131 GLN A O 1
ATOM 1023 N N . VAL A 1 132 ? 1.419 2.372 2.300 1.00 98.62 132 VAL A N 1
ATOM 1024 C CA . VAL A 1 132 ? 1.397 3.069 1.017 1.00 98.62 132 VAL A CA 1
ATOM 1025 C C . VAL A 1 132 ? 2.260 2.304 0.027 1.00 98.62 132 VAL A C 1
ATOM 1027 O O . VAL A 1 132 ? 3.410 1.954 0.283 1.00 98.62 132 VAL A O 1
ATOM 1030 N N . SER A 1 133 ? 1.680 2.041 -1.128 1.00 97.75 133 SER A N 1
ATOM 1031 C CA . SER A 1 133 ? 2.381 1.512 -2.287 1.00 97.75 133 SER A CA 1
ATOM 1032 C C . SER A 1 133 ? 3.447 2.488 -2.803 1.00 97.75 133 SER A C 1
ATOM 1034 O O . SER A 1 133 ? 3.099 3.585 -3.231 1.00 97.75 133 SER A O 1
ATOM 1036 N N . LEU A 1 134 ? 4.725 2.092 -2.811 1.00 98.06 134 LEU A N 1
ATOM 1037 C CA . LEU A 1 134 ? 5.844 2.889 -3.330 1.00 98.06 134 LEU A CA 1
ATOM 1038 C C . LEU A 1 134 ? 6.859 1.981 -4.044 1.00 98.06 134 LEU A C 1
ATOM 1040 O O . LEU A 1 134 ? 7.841 1.547 -3.454 1.00 98.06 134 LEU A O 1
ATOM 1044 N N . ASP A 1 135 ? 6.625 1.698 -5.329 1.00 97.00 135 ASP A N 1
ATOM 1045 C CA . ASP A 1 135 ? 7.442 0.753 -6.117 1.00 97.00 135 ASP A CA 1
ATOM 1046 C C . ASP A 1 135 ? 8.603 1.387 -6.896 1.00 97.00 135 ASP A C 1
ATOM 1048 O O . ASP A 1 135 ? 8.879 1.010 -8.035 1.00 97.00 135 ASP A O 1
ATOM 1052 N N . GLY A 1 136 ? 9.251 2.393 -6.329 1.00 96.06 136 GLY A N 1
ATOM 1053 C CA . GLY A 1 136 ? 10.334 3.091 -7.010 1.00 96.06 136 GLY A CA 1
ATOM 1054 C C . GLY A 1 136 ? 10.812 4.292 -6.219 1.00 96.06 136 GLY A C 1
ATOM 1055 O O . GLY A 1 136 ? 10.074 4.827 -5.388 1.00 96.06 136 GLY A O 1
ATOM 1056 N N . ALA A 1 137 ? 12.050 4.705 -6.467 1.00 96.75 137 ALA A N 1
ATOM 1057 C CA . ALA A 1 137 ? 12.629 5.919 -5.899 1.00 96.75 137 ALA A CA 1
ATOM 1058 C C . ALA A 1 137 ? 12.432 7.140 -6.812 1.00 96.75 137 ALA A C 1
ATOM 1060 O O . ALA A 1 137 ? 12.770 8.262 -6.425 1.00 96.75 137 ALA A O 1
ATOM 1061 N N . SER A 1 138 ? 11.881 6.927 -8.009 1.00 97.81 138 SER A N 1
ATOM 1062 C CA . SER A 1 138 ? 11.645 7.943 -9.024 1.00 97.81 138 SER A CA 1
ATOM 1063 C C . SER A 1 138 ? 10.202 7.907 -9.540 1.00 97.81 138 SER A C 1
ATOM 1065 O O . SER A 1 138 ? 9.501 6.896 -9.447 1.00 97.81 138 SER A O 1
ATOM 1067 N N . ALA A 1 139 ? 9.749 9.027 -10.114 1.00 98.06 139 ALA A N 1
ATOM 1068 C CA . ALA A 1 139 ? 8.470 9.069 -10.821 1.00 98.06 139 ALA A CA 1
ATOM 1069 C C . ALA A 1 139 ? 8.482 8.170 -12.064 1.00 98.06 139 ALA A C 1
ATOM 1071 O O . ALA A 1 139 ? 7.462 7.578 -12.389 1.00 98.06 139 ALA A O 1
ATOM 1072 N N . GLU A 1 140 ? 9.630 8.023 -12.729 1.00 98.19 140 GLU A N 1
ATOM 1073 C CA . GLU A 1 140 ? 9.761 7.190 -13.924 1.00 98.19 140 GLU A CA 1
ATOM 1074 C C . GLU A 1 140 ? 9.414 5.726 -13.635 1.00 98.19 140 GLU A C 1
ATOM 1076 O O . GLU A 1 140 ? 8.524 5.168 -14.278 1.00 98.19 140 GLU A O 1
ATOM 1081 N N . SER A 1 141 ? 10.063 5.111 -12.646 1.00 97.94 141 SER A N 1
ATOM 1082 C CA . SER A 1 141 ? 9.850 3.702 -12.313 1.00 97.94 141 SER A CA 1
ATOM 1083 C C . SER A 1 141 ? 8.474 3.467 -11.678 1.00 97.94 141 SER A C 1
ATOM 1085 O O . SER A 1 141 ? 7.722 2.582 -12.099 1.00 97.94 141 SER A O 1
ATOM 1087 N N . HIS A 1 142 ? 8.097 4.298 -10.705 1.00 98.44 142 HIS A N 1
ATOM 1088 C CA . HIS A 1 142 ? 6.851 4.141 -9.967 1.00 98.44 142 HIS A CA 1
ATOM 1089 C C . HIS A 1 142 ? 5.619 4.406 -10.847 1.00 98.44 142 HIS A C 1
ATOM 1091 O O . HIS A 1 142 ? 4.704 3.578 -10.894 1.00 98.44 142 HIS A O 1
ATOM 1097 N N . ASP A 1 143 ? 5.579 5.527 -11.577 1.00 98.44 143 ASP A N 1
ATOM 1098 C CA . ASP A 1 143 ? 4.414 5.887 -12.395 1.00 98.44 143 ASP A CA 1
ATOM 1099 C C . ASP A 1 143 ? 4.254 4.925 -13.574 1.00 98.44 143 ASP A C 1
ATOM 1101 O O . ASP A 1 143 ? 3.119 4.578 -13.925 1.00 98.44 143 ASP A O 1
ATOM 1105 N N . ARG A 1 144 ? 5.371 4.436 -14.142 1.00 98.06 144 ARG A N 1
ATOM 1106 C CA . ARG A 1 144 ? 5.362 3.382 -15.165 1.00 98.06 144 ARG A CA 1
ATOM 1107 C C . ARG A 1 144 ? 4.687 2.123 -14.640 1.00 98.06 144 ARG A C 1
ATOM 1109 O O . ARG A 1 144 ? 3.781 1.607 -15.293 1.00 98.06 144 ARG A O 1
ATOM 1116 N N . LEU A 1 145 ? 5.070 1.634 -13.460 1.00 98.06 145 LEU A N 1
ATOM 1117 C CA . LEU A 1 145 ? 4.466 0.423 -12.905 1.00 98.06 145 LEU A CA 1
ATOM 1118 C C . LEU A 1 145 ? 2.987 0.621 -12.552 1.00 98.06 145 LEU A C 1
ATOM 1120 O O . LEU A 1 145 ? 2.166 -0.273 -12.776 1.00 98.06 145 LEU A O 1
ATOM 1124 N N . ARG A 1 146 ? 2.638 1.792 -12.008 1.00 97.38 146 ARG A N 1
ATOM 1125 C CA . ARG A 1 146 ? 1.272 2.135 -11.585 1.00 97.38 146 ARG A CA 1
ATOM 1126 C C . ARG A 1 146 ? 0.353 2.546 -12.738 1.00 97.38 146 ARG A C 1
ATOM 1128 O O . ARG A 1 146 ? -0.866 2.584 -12.546 1.00 97.38 146 ARG A O 1
ATOM 1135 N N . GLN A 1 147 ? 0.911 2.790 -13.927 1.00 97.31 147 GLN A N 1
ATOM 1136 C CA . GLN A 1 147 ? 0.202 3.292 -15.110 1.00 97.31 147 GLN A CA 1
ATOM 1137 C C . GLN A 1 147 ? -0.580 4.577 -14.794 1.00 97.31 147 GLN A C 1
ATOM 1139 O O . GLN A 1 147 ? -1.746 4.731 -15.163 1.00 97.31 147 GLN A O 1
ATOM 1144 N N . LYS A 1 148 ? 0.051 5.479 -14.033 1.00 96.56 148 LYS A N 1
ATOM 1145 C CA . LYS A 1 148 ? -0.573 6.711 -13.539 1.00 96.56 148 LYS A CA 1
ATOM 1146 C C . LYS A 1 148 ? 0.485 7.804 -13.340 1.00 96.56 148 LYS A C 1
ATOM 1148 O O . LYS A 1 148 ? 1.210 7.750 -12.349 1.00 96.56 148 LYS A O 1
ATOM 1153 N N . PRO A 1 149 ? 0.553 8.809 -14.230 1.00 97.75 149 PRO A N 1
ATOM 1154 C CA . PRO A 1 149 ? 1.438 9.956 -14.047 1.00 97.75 149 PRO A CA 1
ATOM 1155 C C . PRO A 1 149 ? 1.158 10.698 -12.733 1.00 97.75 149 PRO A C 1
ATOM 1157 O O . PRO A 1 149 ? 0.002 10.941 -12.379 1.00 97.75 149 PRO A O 1
ATOM 1160 N N . GLY A 1 150 ? 2.219 11.064 -12.019 1.00 98.19 150 GLY A N 1
ATOM 1161 C CA . GLY A 1 150 ? 2.176 11.731 -10.721 1.00 98.19 150 GLY A CA 1
ATOM 1162 C C . GLY A 1 150 ? 1.924 10.809 -9.524 1.00 98.19 150 GLY A C 1
ATOM 1163 O O . GLY A 1 150 ? 1.836 11.316 -8.403 1.00 98.19 150 GLY A O 1
ATOM 1164 N N . ALA A 1 151 ? 1.814 9.489 -9.713 1.00 98.38 151 ALA A N 1
ATOM 1165 C CA . ALA A 1 151 ? 1.544 8.547 -8.625 1.00 98.38 151 ALA A CA 1
ATOM 1166 C C . ALA A 1 151 ? 2.646 8.555 -7.555 1.00 98.38 151 ALA A C 1
ATOM 1168 O O . ALA A 1 151 ? 2.327 8.574 -6.369 1.00 98.38 151 ALA A O 1
ATOM 1169 N N . PHE A 1 152 ? 3.916 8.663 -7.953 1.00 98.75 152 PHE A N 1
ATOM 1170 C CA . PHE A 1 152 ? 5.051 8.742 -7.032 1.00 98.75 152 PHE A CA 1
ATOM 1171 C C . PHE A 1 152 ? 4.927 9.928 -6.078 1.00 98.75 152 PHE A C 1
ATOM 1173 O O . PHE A 1 152 ? 5.038 9.786 -4.860 1.00 98.75 152 PHE A O 1
ATOM 1180 N N . LYS A 1 153 ? 4.639 11.112 -6.633 1.00 98.69 153 LYS A N 1
ATOM 1181 C CA . LYS A 1 153 ? 4.468 12.337 -5.848 1.00 98.69 153 LYS A CA 1
ATOM 1182 C C . LYS A 1 153 ? 3.330 12.178 -4.842 1.00 98.69 153 LYS A C 1
ATOM 1184 O O . LYS A 1 153 ? 3.498 12.545 -3.682 1.00 98.69 153 LYS A O 1
ATOM 1189 N N . LEU A 1 154 ? 2.202 11.618 -5.278 1.00 98.69 154 LEU A N 1
ATOM 1190 C CA . LEU A 1 154 ? 1.047 11.389 -4.414 1.00 98.69 154 LEU A CA 1
ATOM 1191 C C . LEU A 1 154 ? 1.355 10.379 -3.301 1.00 98.69 154 LEU A C 1
ATOM 1193 O O . LEU A 1 154 ? 0.998 10.626 -2.156 1.00 98.69 154 LEU A O 1
ATOM 1197 N N . ALA A 1 155 ? 2.062 9.286 -3.598 1.00 98.69 155 ALA A N 1
ATOM 1198 C CA . ALA A 1 155 ? 2.472 8.301 -2.599 1.00 98.69 155 ALA A CA 1
ATOM 1199 C C . ALA A 1 155 ? 3.400 8.913 -1.532 1.00 98.69 155 ALA A C 1
ATOM 1201 O O . ALA A 1 155 ? 3.203 8.702 -0.334 1.00 98.69 155 ALA A O 1
ATOM 1202 N N . VAL A 1 156 ? 4.372 9.733 -1.946 1.00 98.75 156 VAL A N 1
ATOM 1203 C CA . VAL A 1 156 ? 5.261 10.452 -1.017 1.00 98.75 156 VAL A CA 1
ATOM 1204 C C . VAL A 1 156 ? 4.477 11.449 -0.157 1.00 98.75 156 VAL A C 1
ATOM 1206 O O . VAL A 1 156 ? 4.661 11.480 1.059 1.00 98.75 156 VAL A O 1
ATOM 1209 N N . GLN A 1 157 ? 3.565 12.226 -0.752 1.00 98.75 157 GLN A N 1
ATOM 1210 C CA . GLN A 1 157 ? 2.701 13.153 -0.011 1.00 98.75 157 GLN A CA 1
ATOM 1211 C C . GLN A 1 157 ? 1.790 12.420 0.981 1.00 98.75 157 GL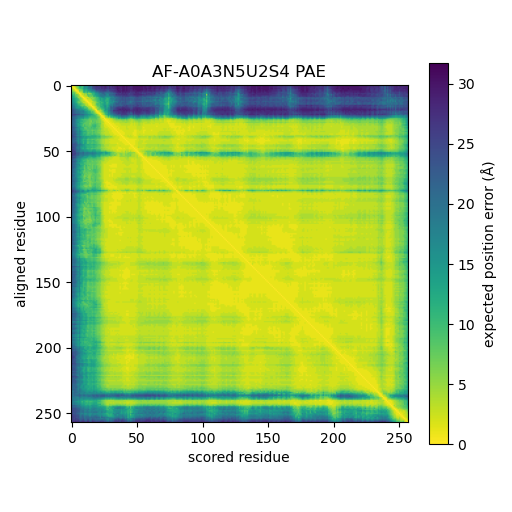N A C 1
ATOM 1213 O O . GLN A 1 157 ? 1.672 12.844 2.128 1.00 98.75 157 GLN A O 1
ATOM 1218 N N . ALA A 1 158 ? 1.214 11.286 0.582 1.00 98.81 158 ALA A N 1
ATOM 1219 C CA . ALA A 1 158 ? 0.394 10.448 1.447 1.00 98.81 158 ALA A CA 1
ATOM 1220 C C . ALA A 1 158 ? 1.158 10.013 2.702 1.00 98.81 158 ALA A C 1
ATOM 1222 O O . ALA A 1 158 ? 0.652 10.158 3.812 1.00 98.81 158 ALA A O 1
ATOM 1223 N N . LEU A 1 159 ? 2.396 9.533 2.541 1.00 98.75 159 LEU A N 1
ATOM 1224 C CA . LEU A 1 159 ? 3.255 9.149 3.664 1.00 98.75 159 LEU A CA 1
ATOM 1225 C C . LEU A 1 159 ? 3.512 10.322 4.623 1.00 98.75 159 LEU A C 1
ATOM 1227 O O . LEU A 1 159 ? 3.519 10.118 5.838 1.00 98.75 159 LEU A O 1
ATOM 1231 N N . MET A 1 160 ? 3.681 11.540 4.098 1.00 98.69 160 MET A N 1
ATOM 1232 C CA . MET A 1 160 ? 3.834 12.747 4.916 1.00 98.69 160 MET A CA 1
ATOM 1233 C C . MET A 1 160 ? 2.552 13.071 5.692 1.00 98.69 160 MET A C 1
ATOM 1235 O O . MET A 1 160 ? 2.609 13.206 6.911 1.00 98.69 160 MET A O 1
ATOM 1239 N N . TYR A 1 161 ? 1.395 13.109 5.028 1.00 98.81 161 TYR A N 1
ATOM 1240 C CA . TYR A 1 161 ? 0.114 13.424 5.673 1.00 98.81 161 TYR A CA 1
ATOM 1241 C C . TYR A 1 161 ? -0.284 12.396 6.737 1.00 98.81 161 TYR A C 1
ATOM 1243 O O . TYR A 1 161 ? -0.753 12.757 7.815 1.00 98.81 161 TYR A O 1
ATOM 1251 N N . LEU A 1 162 ? -0.058 11.106 6.473 1.00 98.69 162 LEU A N 1
ATOM 1252 C CA . LEU A 1 162 ? -0.318 10.035 7.439 1.00 98.69 162 LEU A CA 1
ATOM 1253 C C . LEU A 1 162 ? 0.566 10.178 8.680 1.00 98.69 162 LEU A C 1
ATOM 1255 O O . LEU A 1 162 ? 0.088 10.033 9.806 1.00 98.69 162 LEU A O 1
ATOM 1259 N N . LYS A 1 163 ? 1.846 10.503 8.483 1.00 97.69 163 LYS A N 1
ATOM 1260 C CA . LYS A 1 163 ? 2.780 10.752 9.580 1.00 97.69 163 LYS A CA 1
ATOM 1261 C C . LYS A 1 163 ? 2.383 11.980 10.396 1.00 97.69 163 LYS A C 1
ATOM 1263 O O . LYS A 1 163 ? 2.402 11.908 11.622 1.00 97.69 163 LYS A O 1
ATOM 1268 N N . GLU A 1 164 ? 2.012 13.079 9.742 1.00 98.19 164 GLU A N 1
ATOM 1269 C CA . GLU A 1 164 ? 1.528 14.301 10.401 1.00 98.19 164 GLU A CA 1
ATOM 1270 C C . GLU A 1 164 ? 0.268 14.035 11.239 1.00 98.19 164 GLU A C 1
ATOM 1272 O O . GLU A 1 164 ? 0.160 14.531 12.358 1.00 98.19 164 GLU A O 1
ATOM 1277 N N . ALA A 1 165 ? -0.629 13.163 10.767 1.00 98.25 165 ALA A N 1
ATOM 1278 C CA . ALA A 1 165 ? -1.792 12.690 11.523 1.00 98.25 165 ALA A CA 1
ATOM 1279 C C . ALA A 1 165 ? -1.445 11.689 12.654 1.00 98.25 165 ALA A C 1
ATOM 1281 O O . ALA A 1 165 ? -2.329 11.203 13.364 1.00 98.25 165 ALA A O 1
ATOM 1282 N N . GLY A 1 166 ? -0.167 11.338 12.837 1.00 97.25 166 GLY A N 1
ATOM 1283 C CA . GLY A 1 166 ? 0.284 10.388 13.853 1.00 97.25 166 GLY A CA 1
ATOM 1284 C C . GLY A 1 166 ? -0.135 8.941 13.572 1.00 97.25 166 GLY A C 1
ATOM 1285 O O . GLY A 1 166 ? -0.376 8.177 14.516 1.00 97.25 166 GLY A O 1
ATOM 1286 N N . ILE A 1 167 ? -0.284 8.565 12.299 1.00 98.06 167 ILE A N 1
ATOM 1287 C CA . ILE A 1 167 ? -0.532 7.188 11.855 1.00 98.06 167 ILE A CA 1
ATOM 1288 C C . ILE A 1 167 ? 0.812 6.508 11.568 1.00 98.06 167 ILE A C 1
ATOM 1290 O O . ILE A 1 167 ? 1.694 7.090 10.937 1.00 98.06 167 ILE A O 1
ATOM 1294 N N . THR A 1 168 ? 0.974 5.258 12.011 1.00 97.50 168 THR A N 1
ATOM 1295 C CA . THR A 1 168 ? 2.145 4.446 11.653 1.00 97.50 168 THR A CA 1
ATOM 1296 C C . THR A 1 168 ? 2.115 4.148 10.155 1.00 97.50 168 THR A C 1
ATOM 1298 O O . THR A 1 168 ? 1.127 3.628 9.637 1.00 97.50 168 THR A O 1
ATOM 1301 N N . THR A 1 169 ? 3.194 4.456 9.443 1.00 98.12 169 THR A N 1
ATOM 1302 C CA . THR A 1 169 ? 3.281 4.225 7.999 1.00 98.12 169 THR A CA 1
ATOM 1303 C C . THR A 1 169 ? 4.141 3.013 7.676 1.00 98.12 169 THR A C 1
ATOM 1305 O O . THR A 1 169 ? 5.190 2.782 8.283 1.00 98.12 169 THR A O 1
ATOM 1308 N N . SER A 1 170 ? 3.699 2.255 6.678 1.00 97.69 170 SER A N 1
ATOM 1309 C CA . SER A 1 170 ? 4.479 1.205 6.028 1.00 97.69 170 SER A CA 1
ATOM 1310 C C . SER A 1 170 ? 4.569 1.488 4.530 1.00 97.69 170 SER A C 1
ATOM 1312 O O . SER A 1 170 ? 3.691 2.136 3.962 1.00 97.69 170 SER A O 1
ATOM 1314 N N . VAL A 1 171 ? 5.622 1.003 3.885 1.00 98.25 171 VAL A N 1
ATOM 1315 C CA . VAL A 1 171 ? 5.760 0.987 2.429 1.00 98.25 171 VAL A CA 1
ATOM 1316 C C . VAL A 1 171 ? 5.628 -0.445 1.924 1.00 98.25 171 VAL A C 1
ATOM 1318 O O . VAL A 1 171 ? 6.174 -1.360 2.534 1.00 98.25 171 VAL A O 1
ATOM 1321 N N . ALA A 1 172 ? 4.920 -0.635 0.811 1.00 96.81 172 ALA A N 1
ATOM 1322 C CA . ALA A 1 172 ? 4.998 -1.852 0.006 1.00 96.81 172 ALA A CA 1
ATOM 1323 C C . ALA A 1 172 ? 5.766 -1.574 -1.288 1.00 96.81 172 ALA A C 1
ATOM 1325 O O . ALA A 1 172 ? 5.461 -0.599 -1.979 1.00 96.81 172 ALA A O 1
ATOM 1326 N N . PHE A 1 173 ? 6.719 -2.447 -1.610 1.00 96.94 173 PHE A N 1
ATOM 1327 C CA . PHE A 1 173 ? 7.522 -2.397 -2.827 1.00 96.94 173 PHE A CA 1
ATOM 1328 C C . PHE A 1 173 ? 7.430 -3.733 -3.575 1.00 96.94 173 PHE A C 1
ATOM 1330 O O . PHE A 1 173 ? 7.757 -4.784 -3.020 1.00 96.94 173 PHE A O 1
ATOM 1337 N N . SER A 1 174 ? 7.010 -3.687 -4.840 1.00 96.00 174 SER A N 1
ATOM 1338 C CA . SER A 1 174 ? 7.020 -4.832 -5.757 1.00 96.00 174 SER A CA 1
ATOM 1339 C C . SER A 1 174 ? 8.196 -4.718 -6.738 1.00 96.00 174 SER A C 1
ATOM 1341 O O . SER A 1 174 ? 8.198 -3.806 -7.574 1.00 96.00 174 SER A O 1
ATOM 1343 N N . PRO A 1 175 ? 9.193 -5.621 -6.677 1.00 96.31 175 PRO A N 1
ATOM 1344 C CA . PRO A 1 175 ? 10.357 -5.586 -7.546 1.00 96.31 175 PRO A CA 1
ATOM 1345 C C . PRO A 1 175 ? 9.974 -5.945 -8.982 1.00 96.31 175 PRO A C 1
ATOM 1347 O O . PRO A 1 175 ? 9.301 -6.938 -9.245 1.00 96.31 175 PRO A O 1
ATOM 1350 N N . THR A 1 176 ? 10.457 -5.150 -9.922 1.00 97.62 176 THR A N 1
ATOM 1351 C CA . THR A 1 176 ? 10.297 -5.298 -11.366 1.00 97.62 176 THR A CA 1
ATOM 1352 C C . THR A 1 176 ? 11.626 -5.022 -12.059 1.00 97.62 176 THR A C 1
ATOM 1354 O O . THR A 1 176 ? 12.556 -4.458 -11.472 1.00 97.62 176 THR A O 1
ATOM 1357 N N . ARG A 1 177 ? 11.718 -5.397 -13.335 1.00 97.19 177 ARG A N 1
ATOM 1358 C CA . ARG A 1 177 ? 12.899 -5.206 -14.184 1.00 97.19 177 ARG A CA 1
ATOM 1359 C C . ARG A 1 177 ? 13.465 -3.791 -14.143 1.00 97.19 177 ARG A C 1
ATOM 1361 O O . ARG A 1 177 ? 14.669 -3.625 -14.297 1.00 97.19 177 ARG A O 1
ATOM 1368 N N . PHE A 1 178 ? 12.615 -2.784 -13.984 1.00 97.06 178 PHE A N 1
ATOM 1369 C CA . PHE A 1 178 ? 13.006 -1.382 -14.103 1.00 97.06 178 PHE A CA 1
ATOM 1370 C C . PHE A 1 178 ? 13.030 -0.622 -12.771 1.00 97.06 178 PHE A C 1
ATOM 1372 O O . PHE A 1 178 ? 13.396 0.544 -12.780 1.00 97.06 178 PHE A O 1
ATOM 1379 N N . ASN A 1 179 ? 12.656 -1.235 -11.641 1.00 97.50 179 ASN A N 1
ATOM 1380 C CA . ASN A 1 179 ? 12.708 -0.568 -10.329 1.00 97.50 179 ASN A CA 1
ATOM 1381 C C . ASN A 1 179 ? 13.608 -1.278 -9.307 1.00 97.50 179 ASN A C 1
ATOM 1383 O O . ASN A 1 179 ? 13.974 -0.687 -8.299 1.00 97.50 179 ASN A O 1
ATOM 1387 N N . THR A 1 180 ? 13.970 -2.543 -9.537 1.00 96.75 180 THR A N 1
ATOM 1388 C CA . THR A 1 180 ? 14.647 -3.361 -8.520 1.00 96.75 180 THR A CA 1
ATOM 1389 C C . THR A 1 180 ? 16.057 -2.875 -8.196 1.00 96.75 180 THR A C 1
ATOM 1391 O O . THR A 1 180 ? 16.541 -3.118 -7.096 1.00 96.75 180 THR A O 1
ATOM 1394 N N . GLU A 1 181 ? 16.706 -2.186 -9.134 1.00 95.56 181 GLU A N 1
ATOM 1395 C CA . GLU A 1 181 ? 18.025 -1.578 -8.933 1.00 95.56 181 GLU A CA 1
ATOM 1396 C C . GLU A 1 181 ? 17.928 -0.248 -8.156 1.00 95.56 181 GLU A C 1
ATOM 1398 O O . GLU A 1 181 ? 18.934 0.218 -7.644 1.00 95.56 181 GLU A O 1
ATOM 1403 N N . GLU A 1 182 ? 16.728 0.332 -8.002 1.00 96.38 182 GLU A N 1
ATOM 1404 C CA . GLU A 1 182 ? 16.482 1.536 -7.185 1.00 96.38 182 GLU A CA 1
ATOM 1405 C C . GLU A 1 182 ? 16.198 1.202 -5.706 1.00 96.38 182 GLU A C 1
ATOM 1407 O O . GLU A 1 182 ? 15.793 2.058 -4.915 1.00 96.38 182 GLU A O 1
ATOM 1412 N N . PHE A 1 183 ? 16.298 -0.070 -5.315 1.00 95.62 183 PHE A N 1
ATOM 1413 C CA . PHE A 1 183 ? 15.795 -0.516 -4.019 1.00 95.62 183 PHE A CA 1
ATOM 1414 C C . PHE A 1 183 ? 16.547 0.118 -2.833 1.00 95.62 183 PHE A C 1
ATOM 1416 O O . PHE A 1 183 ? 15.935 0.445 -1.812 1.00 95.62 183 PHE A O 1
ATOM 1423 N N . ALA A 1 184 ? 17.853 0.366 -2.974 1.00 95.31 184 ALA A N 1
ATOM 1424 C CA . ALA A 1 184 ? 18.645 1.067 -1.963 1.00 95.31 184 ALA A CA 1
ATOM 1425 C C . ALA A 1 184 ? 18.158 2.515 -1.755 1.00 95.31 184 ALA A C 1
ATOM 1427 O O . ALA A 1 184 ? 18.087 3.007 -0.625 1.00 95.31 184 ALA A O 1
ATOM 1428 N N . GLU A 1 185 ? 17.762 3.187 -2.830 1.00 97.25 185 GLU A N 1
ATOM 1429 C CA . GLU A 1 185 ? 17.207 4.533 -2.813 1.00 97.2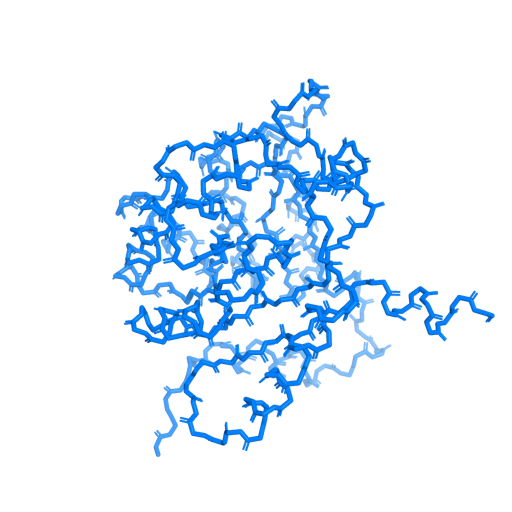5 185 GLU A CA 1
ATOM 1430 C C . GLU A 1 185 ? 15.797 4.554 -2.217 1.00 97.25 185 GLU A C 1
ATOM 1432 O O . GLU A 1 185 ? 15.462 5.494 -1.490 1.00 97.25 185 GLU A O 1
ATOM 1437 N N . VAL A 1 186 ? 14.987 3.514 -2.451 1.00 97.25 186 VAL A N 1
ATOM 1438 C CA . VAL A 1 186 ? 13.677 3.349 -1.797 1.00 97.25 186 VAL A CA 1
ATOM 1439 C C . VAL A 1 186 ? 13.841 3.175 -0.284 1.00 97.25 186 VAL A C 1
ATOM 1441 O O . VAL A 1 186 ? 13.086 3.787 0.480 1.00 97.25 186 VAL A O 1
ATOM 1444 N N . ILE A 1 187 ? 14.844 2.412 0.172 1.00 95.69 187 ILE A N 1
ATOM 1445 C CA . ILE A 1 187 ? 15.195 2.308 1.600 1.00 95.69 187 ILE A CA 1
ATOM 1446 C C . ILE A 1 187 ? 15.531 3.697 2.152 1.00 95.69 187 ILE A C 1
ATOM 1448 O O . ILE A 1 187 ? 14.891 4.150 3.101 1.00 95.69 187 ILE A O 1
ATOM 1452 N N . ALA A 1 188 ? 16.466 4.412 1.518 1.00 95.69 188 ALA A N 1
ATOM 1453 C CA . ALA A 1 188 ? 16.886 5.736 1.973 1.00 95.69 188 ALA A CA 1
ATOM 1454 C C . ALA A 1 188 ? 15.724 6.747 1.988 1.00 95.69 188 ALA A C 1
ATOM 1456 O O . ALA A 1 188 ? 15.610 7.568 2.900 1.00 95.69 188 ALA A O 1
ATOM 1457 N N . LEU A 1 189 ? 14.834 6.700 0.992 1.00 97.25 189 LEU A N 1
ATOM 1458 C CA . LEU A 1 189 ? 13.625 7.523 0.950 1.00 97.25 189 LEU A CA 1
ATOM 1459 C C . LEU A 1 189 ? 12.672 7.183 2.101 1.00 97.25 189 LEU A C 1
ATOM 1461 O O . LEU A 1 189 ? 12.175 8.091 2.768 1.00 97.25 189 LEU A O 1
ATOM 1465 N N . SER A 1 190 ? 12.459 5.898 2.371 1.00 97.00 190 SER A N 1
ATOM 1466 C CA . SER A 1 190 ? 11.602 5.424 3.461 1.00 97.00 190 SER A CA 1
ATOM 1467 C C . SER A 1 190 ? 12.135 5.853 4.830 1.00 97.00 190 SER A C 1
ATOM 1469 O O . SER A 1 190 ? 11.368 6.328 5.669 1.00 97.00 190 SER A O 1
ATOM 1471 N N . GLU A 1 191 ? 13.453 5.793 5.037 1.00 95.31 191 GLU A N 1
ATOM 1472 C CA . GLU A 1 191 ? 14.109 6.300 6.247 1.00 95.31 191 GLU A CA 1
ATOM 1473 C C . GLU A 1 191 ? 13.931 7.818 6.405 1.00 95.31 191 GLU A C 1
ATOM 1475 O O . GLU A 1 191 ? 13.533 8.280 7.479 1.00 95.31 191 GLU A O 1
ATOM 1480 N N . ARG A 1 192 ? 14.139 8.602 5.332 1.00 96.00 192 ARG A N 1
ATOM 1481 C CA . ARG A 1 192 ? 13.907 10.062 5.344 1.00 96.00 192 ARG A CA 1
ATOM 1482 C C . ARG A 1 192 ? 12.464 10.414 5.698 1.00 96.00 192 ARG A C 1
ATOM 1484 O O . ARG A 1 192 ? 12.223 11.352 6.455 1.00 96.00 192 ARG A O 1
ATOM 1491 N N . LEU A 1 193 ? 11.505 9.648 5.184 1.00 96.00 193 LEU A N 1
ATOM 1492 C CA . LEU A 1 193 ? 10.086 9.821 5.491 1.00 96.00 193 LEU A CA 1
ATOM 1493 C C . LEU A 1 193 ? 9.713 9.283 6.884 1.00 96.00 193 LEU A C 1
ATOM 1495 O O . LEU A 1 193 ? 8.638 9.593 7.392 1.00 96.00 193 LEU A O 1
ATOM 1499 N N . SER A 1 194 ? 10.626 8.586 7.567 1.00 95.31 194 SER A N 1
ATOM 1500 C CA . SER A 1 194 ? 10.405 7.891 8.844 1.00 95.31 194 SER A CA 1
ATOM 1501 C C . SER A 1 194 ? 9.284 6.852 8.773 1.00 95.31 194 SER A C 1
ATOM 1503 O O . SER A 1 194 ? 8.470 6.736 9.690 1.00 95.31 194 SER A O 1
ATOM 1505 N N . VAL A 1 195 ? 9.249 6.109 7.669 1.00 96.19 195 VAL A N 1
ATOM 1506 C CA . VAL A 1 195 ? 8.438 4.898 7.525 1.00 96.19 195 VAL A CA 1
ATOM 1507 C C . VAL A 1 195 ? 8.887 3.875 8.570 1.00 96.19 195 VAL A C 1
ATOM 1509 O O . VAL A 1 195 ? 10.076 3.762 8.863 1.00 96.19 195 VAL A O 1
ATOM 1512 N N . THR A 1 196 ? 7.936 3.149 9.158 1.00 94.56 196 THR A N 1
ATOM 1513 C CA . THR A 1 196 ? 8.232 2.157 10.208 1.00 94.56 196 THR A CA 1
ATOM 1514 C C . THR A 1 196 ? 8.674 0.827 9.608 1.00 94.56 196 THR A C 1
ATOM 1516 O O . THR A 1 196 ? 9.690 0.269 10.020 1.00 94.56 196 THR A O 1
ATOM 1519 N N . ASP A 1 197 ? 7.960 0.358 8.582 1.00 93.31 197 ASP A N 1
ATOM 1520 C CA . ASP A 1 197 ? 8.241 -0.916 7.924 1.00 93.31 197 ASP A CA 1
ATOM 1521 C C . ASP A 1 197 ? 8.205 -0.777 6.404 1.00 93.31 197 ASP A C 1
ATOM 1523 O O . ASP A 1 197 ? 7.226 -0.280 5.843 1.00 93.31 197 ASP A O 1
ATOM 1527 N N . LEU A 1 198 ? 9.218 -1.309 5.729 1.00 95.38 198 LEU A N 1
ATOM 1528 C CA . LEU A 1 198 ? 9.228 -1.490 4.286 1.00 95.38 198 LEU A CA 1
ATOM 1529 C C . LEU A 1 198 ? 9.062 -2.982 3.978 1.00 95.38 198 LEU A C 1
ATOM 1531 O O . LEU A 1 198 ? 9.895 -3.806 4.358 1.00 95.38 198 LEU A O 1
ATOM 1535 N N . ARG A 1 199 ? 7.956 -3.336 3.323 1.00 93.62 199 ARG A N 1
ATOM 1536 C CA . ARG A 1 199 ? 7.625 -4.706 2.932 1.00 93.62 199 ARG A CA 1
ATOM 1537 C C . ARG A 1 199 ? 7.938 -4.928 1.462 1.00 93.62 199 ARG A C 1
ATOM 1539 O O . ARG A 1 199 ? 7.527 -4.138 0.613 1.00 93.62 199 ARG A O 1
ATOM 1546 N N . ILE A 1 200 ? 8.602 -6.039 1.180 1.00 92.44 200 ILE A N 1
ATOM 1547 C CA . ILE A 1 200 ? 8.905 -6.507 -0.168 1.00 92.44 200 ILE A CA 1
ATOM 1548 C C . ILE A 1 200 ? 8.367 -7.918 -0.323 1.00 92.44 200 ILE A C 1
ATOM 1550 O O . ILE A 1 200 ? 8.474 -8.741 0.591 1.00 92.44 200 ILE A O 1
ATOM 1554 N N . GLN A 1 201 ? 7.819 -8.187 -1.500 1.00 87.69 201 GLN A N 1
ATOM 1555 C CA . GLN A 1 201 ? 7.415 -9.518 -1.928 1.00 87.69 201 GLN A CA 1
ATOM 1556 C C . GLN A 1 201 ? 7.950 -9.760 -3.341 1.00 87.69 201 GLN A C 1
ATOM 1558 O O . GLN A 1 201 ? 8.082 -8.795 -4.093 1.00 87.69 201 GLN A O 1
ATOM 1563 N N . PRO A 1 202 ? 8.259 -11.006 -3.734 1.00 89.69 202 PRO A N 1
ATOM 1564 C CA . PRO A 1 202 ? 8.526 -11.334 -5.130 1.00 89.69 202 PRO A CA 1
ATOM 1565 C C . PRO A 1 202 ? 7.405 -10.847 -6.055 1.00 89.69 202 PRO A C 1
ATOM 1567 O O . PRO A 1 202 ? 6.239 -10.774 -5.660 1.00 89.69 202 PRO A O 1
ATOM 1570 N N . LEU A 1 203 ? 7.745 -10.575 -7.316 1.00 92.94 203 LEU A N 1
ATOM 1571 C CA . LEU A 1 203 ? 6.726 -10.315 -8.325 1.00 92.94 203 LEU A CA 1
ATOM 1572 C C . LEU A 1 203 ? 5.940 -11.605 -8.546 1.00 92.94 203 LEU A C 1
ATOM 1574 O O . LEU A 1 203 ? 6.486 -12.600 -9.024 1.00 92.94 203 LEU A O 1
ATOM 1578 N N . MET A 1 204 ? 4.655 -11.584 -8.212 1.00 90.00 204 MET A N 1
ATOM 1579 C CA . MET A 1 204 ? 3.810 -12.759 -8.370 1.00 90.00 204 MET A CA 1
ATOM 1580 C C . MET A 1 204 ? 3.376 -12.926 -9.837 1.00 90.00 204 MET A C 1
ATOM 1582 O O . MET A 1 204 ? 2.886 -11.961 -10.431 1.00 90.00 204 MET A O 1
ATOM 1586 N N . PRO A 1 205 ? 3.474 -14.134 -10.425 1.00 91.06 205 PRO A N 1
ATOM 1587 C CA . PRO A 1 205 ? 3.013 -14.417 -11.785 1.00 91.06 205 PRO A CA 1
ATOM 1588 C C . PRO A 1 205 ? 1.488 -14.633 -11.820 1.00 91.06 205 PRO A C 1
ATOM 1590 O O . PRO A 1 205 ? 1.004 -15.696 -12.199 1.00 91.06 205 PRO A O 1
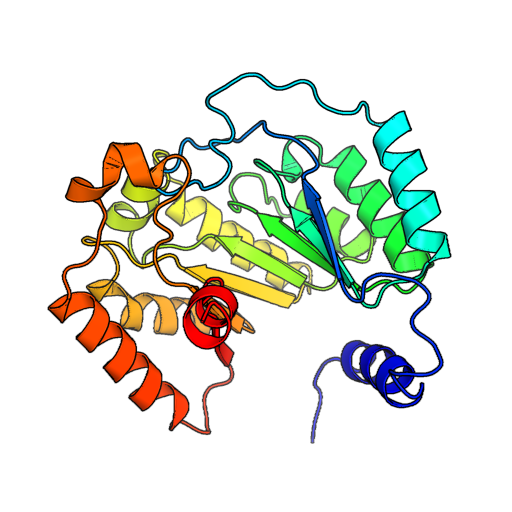ATOM 1593 N N . ILE A 1 206 ? 0.712 -13.640 -11.379 1.00 91.94 206 ILE A N 1
ATOM 1594 C CA . ILE A 1 206 ? -0.760 -13.683 -11.331 1.00 91.94 206 ILE A CA 1
ATOM 1595 C C . ILE A 1 206 ? -1.367 -12.335 -11.737 1.00 91.94 206 ILE A C 1
ATOM 1597 O O . ILE A 1 206 ? -0.714 -11.292 -11.688 1.00 91.94 206 ILE A O 1
ATOM 1601 N N . GLY A 1 207 ? -2.646 -12.337 -12.111 1.00 93.62 207 GLY A N 1
ATOM 1602 C CA . GLY A 1 207 ? -3.369 -11.111 -12.456 1.00 93.62 207 GLY A CA 1
ATOM 1603 C C . GLY A 1 207 ? -2.777 -10.393 -13.672 1.00 93.62 207 GLY A C 1
ATOM 1604 O O . GLY A 1 207 ? -2.447 -11.031 -14.670 1.00 93.62 207 GLY A O 1
ATOM 1605 N N . GLU A 1 208 ? -2.654 -9.063 -13.603 1.00 95.62 208 GLU A N 1
ATOM 1606 C CA . GLU A 1 208 ? -2.100 -8.259 -14.706 1.00 95.62 208 GLU A CA 1
ATOM 1607 C C . GLU A 1 208 ? -0.634 -8.596 -15.007 1.00 95.62 208 GLU A C 1
ATOM 1609 O O . GLU A 1 208 ? -0.218 -8.488 -16.160 1.00 95.62 208 GLU A O 1
ATOM 1614 N N . ALA A 1 209 ? 0.124 -9.088 -14.018 1.00 95.31 209 ALA A N 1
ATOM 1615 C CA . ALA A 1 209 ? 1.533 -9.418 -14.207 1.00 95.31 209 ALA A CA 1
ATOM 1616 C C . ALA A 1 209 ? 1.747 -10.482 -15.294 1.00 95.31 209 ALA A C 1
ATOM 1618 O O . ALA A 1 209 ? 2.765 -10.447 -15.974 1.00 95.31 209 ALA A O 1
ATOM 1619 N N . LEU A 1 210 ? 0.784 -11.390 -15.504 1.00 95.62 210 LEU A N 1
ATOM 1620 C CA . LEU A 1 210 ? 0.852 -12.416 -16.552 1.00 95.62 210 LEU A CA 1
ATOM 1621 C C . LEU A 1 210 ? 0.815 -11.826 -17.968 1.00 95.62 210 LEU A C 1
ATOM 1623 O O . LEU A 1 210 ? 1.487 -12.334 -18.859 1.00 95.62 210 LEU A O 1
ATOM 1627 N N . PHE A 1 211 ? 0.064 -10.742 -18.178 1.00 95.75 211 PHE A N 1
ATOM 1628 C CA . PHE A 1 211 ? -0.058 -10.089 -19.488 1.00 95.75 211 PHE A CA 1
ATOM 1629 C C . PHE A 1 211 ? 1.140 -9.192 -19.816 1.00 95.75 211 PHE A C 1
ATOM 1631 O O . PHE A 1 211 ? 1.371 -8.871 -20.977 1.00 95.75 211 PHE A O 1
ATOM 1638 N N . HIS A 1 212 ? 1.902 -8.807 -18.792 1.00 96.44 212 HIS A N 1
ATOM 1639 C CA . HIS A 1 212 ? 3.061 -7.924 -18.899 1.00 96.44 212 HIS A CA 1
ATOM 1640 C C . HIS A 1 212 ? 4.364 -8.610 -18.470 1.00 96.44 212 HIS A C 1
ATOM 1642 O O . HIS A 1 212 ? 5.369 -7.936 -18.252 1.00 96.44 212 HIS A O 1
ATOM 1648 N N . TRP A 1 213 ? 4.367 -9.941 -18.335 1.00 95.56 213 TRP A N 1
ATOM 1649 C CA . TRP A 1 213 ? 5.434 -10.678 -17.656 1.00 95.56 213 TRP A CA 1
ATOM 1650 C C . TRP A 1 213 ? 6.812 -10.387 -18.245 1.00 95.56 213 TRP A C 1
ATOM 1652 O O . TRP A 1 213 ? 7.718 -9.983 -17.523 1.00 95.56 213 TRP A O 1
ATOM 1662 N N . GLU A 1 214 ? 6.954 -10.504 -19.566 1.00 95.75 214 GLU A N 1
ATOM 1663 C CA . GLU A 1 214 ? 8.223 -10.263 -20.262 1.00 95.75 214 GLU A CA 1
ATOM 1664 C C . GLU A 1 214 ? 8.735 -8.825 -20.108 1.00 95.75 214 GLU A C 1
ATOM 1666 O O . GLU A 1 214 ? 9.947 -8.598 -20.135 1.00 95.75 214 GLU A O 1
ATOM 1671 N N . GLU A 1 215 ? 7.829 -7.865 -19.914 1.00 96.06 215 GLU A N 1
ATOM 1672 C CA . GLU A 1 215 ? 8.161 -6.456 -19.719 1.00 96.06 215 GLU A CA 1
ATOM 1673 C C . GLU A 1 215 ? 8.666 -6.191 -18.296 1.00 96.06 215 GLU A C 1
ATOM 1675 O O . GLU A 1 215 ? 9.659 -5.482 -18.107 1.00 96.06 215 GLU A O 1
ATOM 1680 N N . ILE A 1 216 ? 7.980 -6.743 -17.290 1.00 97.25 216 ILE A N 1
ATOM 1681 C CA . ILE A 1 216 ? 8.149 -6.316 -15.897 1.00 97.25 216 ILE A CA 1
ATOM 1682 C C . ILE A 1 216 ? 8.951 -7.297 -15.040 1.00 97.25 216 ILE A C 1
ATOM 1684 O O . ILE A 1 216 ? 9.436 -6.893 -13.985 1.00 97.25 216 ILE A O 1
ATOM 1688 N N . VAL A 1 217 ? 9.126 -8.555 -15.455 1.00 96.75 217 VAL A N 1
ATOM 1689 C CA . VAL A 1 217 ? 9.839 -9.556 -14.650 1.00 96.75 217 VAL A CA 1
ATOM 1690 C C . VAL A 1 217 ? 11.319 -9.180 -14.478 1.00 96.75 217 VAL A C 1
ATOM 1692 O O . VAL A 1 217 ? 12.009 -8.953 -15.487 1.00 96.75 217 VAL A O 1
ATOM 1695 N N . PRO A 1 218 ? 11.836 -9.111 -13.234 1.00 96.56 218 PRO A N 1
ATOM 1696 C CA . PRO A 1 218 ? 13.268 -8.982 -13.001 1.00 96.56 218 PRO A CA 1
ATOM 1697 C C . PRO A 1 218 ? 14.031 -10.189 -13.546 1.00 96.56 218 PRO A C 1
ATOM 1699 O O . PRO A 1 218 ? 13.581 -11.330 -13.454 1.00 96.56 218 PRO A O 1
ATOM 1702 N N . SER A 1 219 ? 15.222 -9.952 -14.086 1.00 96.25 219 SER A N 1
ATOM 1703 C CA . SER A 1 219 ? 16.128 -11.051 -14.426 1.00 96.25 219 SER A CA 1
ATOM 1704 C C . SER A 1 219 ? 16.595 -11.798 -13.162 1.00 96.25 219 SER A C 1
ATOM 1706 O O . SER A 1 219 ? 16.616 -11.215 -12.074 1.00 96.25 219 SER A O 1
ATOM 1708 N N . PRO A 1 220 ? 17.056 -13.057 -13.277 1.00 93.94 220 PRO A N 1
ATOM 1709 C CA . PRO A 1 220 ? 17.626 -13.783 -12.141 1.00 93.94 220 PRO A CA 1
ATOM 1710 C C . PRO A 1 220 ? 18.770 -13.029 -11.448 1.00 93.94 220 PRO A C 1
ATOM 1712 O O . PRO A 1 220 ? 18.857 -13.025 -10.225 1.00 93.94 220 PRO A O 1
ATOM 1715 N N . VAL A 1 221 ? 19.610 -12.329 -12.220 1.00 96.06 221 VAL A N 1
ATOM 1716 C CA . VAL A 1 221 ? 20.712 -11.510 -11.686 1.00 96.06 221 VAL A CA 1
ATOM 1717 C C . VAL A 1 221 ? 20.182 -10.333 -10.866 1.00 96.06 221 VAL A C 1
ATOM 1719 O O . VAL A 1 221 ? 20.715 -10.041 -9.799 1.00 96.06 221 VAL A O 1
ATOM 1722 N N . GLN A 1 222 ? 19.117 -9.680 -11.330 1.00 95.69 222 GLN A N 1
ATOM 1723 C CA . GLN A 1 222 ? 18.476 -8.591 -10.593 1.00 95.69 222 GLN A CA 1
ATOM 1724 C C . GLN A 1 222 ? 17.863 -9.074 -9.275 1.00 95.69 222 GLN A C 1
ATOM 1726 O O . GLN A 1 222 ? 18.059 -8.442 -8.240 1.00 95.69 222 GLN A O 1
ATOM 1731 N N . TYR A 1 223 ? 17.178 -10.221 -9.290 1.00 92.56 223 TYR A N 1
ATOM 1732 C CA . TYR A 1 223 ? 16.667 -10.826 -8.060 1.00 92.56 223 TYR A CA 1
ATOM 1733 C C . TYR A 1 223 ? 17.786 -11.202 -7.092 1.00 92.56 223 TYR A C 1
ATOM 1735 O O . TYR A 1 223 ? 17.667 -10.938 -5.898 1.00 92.56 223 TYR A O 1
ATOM 1743 N N . GLN A 1 224 ? 18.880 -11.774 -7.598 1.00 91.38 224 GLN A N 1
ATOM 1744 C CA . GLN A 1 224 ? 20.034 -12.126 -6.777 1.00 91.38 224 GLN A CA 1
ATOM 1745 C C . GLN A 1 224 ? 20.605 -10.890 -6.069 1.00 91.38 224 GLN A C 1
ATOM 1747 O O . GLN A 1 224 ? 20.767 -10.912 -4.852 1.00 91.38 224 GLN A O 1
ATOM 1752 N N . ARG A 1 225 ? 20.800 -9.784 -6.799 1.00 94.62 225 ARG A N 1
ATOM 1753 C CA . ARG A 1 225 ? 21.257 -8.505 -6.230 1.00 94.62 225 ARG A CA 1
ATOM 1754 C C . ARG A 1 225 ? 20.311 -7.959 -5.164 1.00 94.62 225 ARG A C 1
ATOM 1756 O O . ARG A 1 225 ? 20.771 -7.530 -4.111 1.00 94.62 225 ARG A O 1
ATOM 1763 N N . LEU A 1 226 ? 19.000 -7.999 -5.415 1.00 93.31 226 LEU A N 1
ATOM 1764 C CA . LEU A 1 226 ? 17.995 -7.576 -4.438 1.00 93.31 226 LEU A CA 1
ATOM 1765 C C . LEU A 1 226 ? 18.094 -8.400 -3.149 1.00 93.31 226 LEU A C 1
ATOM 1767 O O . LEU A 1 226 ? 18.090 -7.844 -2.054 1.00 93.31 226 LEU A O 1
ATOM 1771 N N . VAL A 1 227 ? 18.200 -9.724 -3.273 1.00 90.62 227 VAL A N 1
ATOM 1772 C CA . VAL A 1 227 ? 18.325 -10.630 -2.125 1.00 90.62 227 VAL A CA 1
ATOM 1773 C C . VAL A 1 227 ? 19.631 -10.393 -1.369 1.00 90.62 227 VAL A C 1
ATOM 1775 O O . VAL A 1 227 ? 19.615 -10.381 -0.139 1.00 90.62 227 VAL A O 1
ATOM 1778 N N . ASP A 1 228 ? 20.746 -10.186 -2.068 1.00 91.00 228 ASP A N 1
ATOM 1779 C CA . ASP A 1 228 ? 22.035 -9.899 -1.435 1.00 91.00 228 ASP A CA 1
ATOM 1780 C C . ASP A 1 228 ? 21.978 -8.579 -0.650 1.00 91.00 228 ASP A C 1
ATOM 1782 O O . ASP A 1 228 ? 22.317 -8.565 0.534 1.00 91.00 228 ASP A O 1
ATOM 1786 N N . LEU A 1 229 ? 21.400 -7.523 -1.231 1.00 91.12 229 LEU A N 1
ATOM 1787 C CA . LEU A 1 229 ? 21.161 -6.252 -0.540 1.00 91.12 229 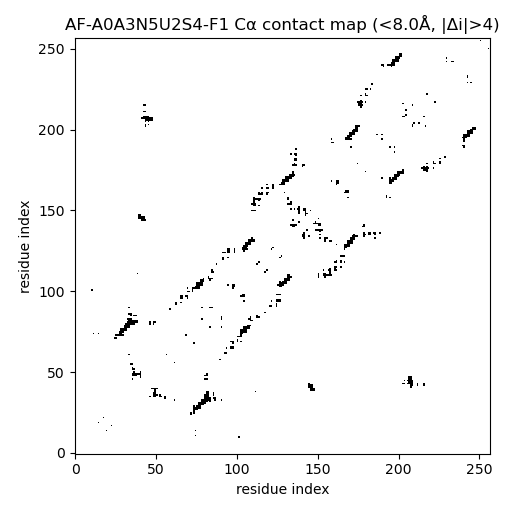LEU A CA 1
ATOM 1788 C C . LEU A 1 229 ? 20.253 -6.419 0.693 1.00 91.12 229 LEU A C 1
ATOM 1790 O O . LEU A 1 229 ? 20.510 -5.836 1.747 1.00 91.12 229 LEU A O 1
ATOM 1794 N N . LEU A 1 230 ? 19.200 -7.236 0.606 1.00 89.06 230 LEU A N 1
ATOM 1795 C CA . LEU A 1 230 ? 18.330 -7.528 1.750 1.00 89.06 230 LEU A CA 1
ATOM 1796 C C . LEU A 1 230 ? 19.077 -8.253 2.876 1.00 89.06 230 LEU A C 1
ATOM 1798 O O . LEU A 1 230 ? 18.851 -7.944 4.046 1.00 89.06 230 LEU A O 1
ATOM 1802 N N . ARG A 1 231 ? 19.975 -9.191 2.546 1.00 86.44 231 ARG A N 1
ATOM 1803 C CA . ARG A 1 231 ? 20.815 -9.879 3.542 1.00 86.44 231 ARG A CA 1
ATOM 1804 C C . ARG A 1 231 ? 21.796 -8.919 4.203 1.00 86.44 231 ARG A C 1
ATOM 1806 O O . ARG A 1 231 ? 21.937 -8.960 5.422 1.00 86.44 231 ARG A O 1
ATOM 1813 N N . GLU A 1 232 ? 22.440 -8.054 3.423 1.00 87.31 232 GLU A N 1
ATOM 1814 C CA . GLU A 1 232 ? 23.344 -7.023 3.943 1.00 87.31 232 GLU A CA 1
ATOM 1815 C C . GLU A 1 232 ? 22.617 -6.113 4.939 1.00 87.31 232 GLU A C 1
ATOM 1817 O O . GLU A 1 232 ? 23.081 -5.925 6.064 1.00 87.31 232 GLU A O 1
ATOM 1822 N N . ARG A 1 233 ? 21.421 -5.634 4.576 1.00 84.88 233 ARG A N 1
ATOM 1823 C CA . ARG A 1 233 ? 20.597 -4.783 5.447 1.00 84.88 233 ARG A CA 1
ATOM 1824 C C . ARG A 1 233 ? 20.043 -5.507 6.669 1.00 84.88 233 ARG A C 1
ATOM 1826 O O . ARG A 1 233 ? 19.946 -4.898 7.728 1.00 84.88 233 ARG A O 1
ATOM 1833 N N . ALA A 1 234 ? 19.713 -6.794 6.574 1.00 77.94 234 ALA A N 1
ATOM 1834 C CA . ALA A 1 234 ? 19.250 -7.573 7.725 1.00 77.94 234 ALA A CA 1
ATOM 1835 C C . ALA A 1 234 ? 20.316 -7.688 8.834 1.00 77.94 234 ALA A C 1
ATOM 1837 O O . ALA A 1 234 ? 19.973 -7.828 10.009 1.00 77.94 234 ALA A O 1
ATOM 1838 N N . CYS A 1 235 ? 21.601 -7.592 8.480 1.00 72.94 235 CYS A N 1
ATOM 1839 C CA . CYS A 1 235 ? 22.712 -7.571 9.431 1.00 72.94 235 CYS A CA 1
ATOM 1840 C C . CYS A 1 235 ? 22.911 -6.198 10.111 1.00 72.94 235 CYS A C 1
ATOM 1842 O O . CYS A 1 235 ? 23.621 -6.105 11.117 1.00 72.94 235 CYS A O 1
ATOM 1844 N N . GLU A 1 236 ? 22.292 -5.124 9.607 1.00 76.44 236 GLU A N 1
ATOM 1845 C CA . GLU A 1 236 ? 22.412 -3.778 10.169 1.00 76.44 236 GLU A CA 1
ATOM 1846 C C . GLU A 1 236 ? 21.496 -3.594 11.390 1.00 76.44 236 GLU A C 1
ATOM 1848 O O . GLU A 1 236 ? 20.302 -3.327 11.296 1.00 76.44 236 GLU A O 1
ATOM 1853 N N . THR A 1 237 ? 22.072 -3.658 12.588 1.00 59.16 237 THR A N 1
ATOM 1854 C CA . THR A 1 237 ? 21.327 -3.597 13.863 1.00 59.16 237 THR A CA 1
ATOM 1855 C C . THR A 1 237 ? 20.852 -2.195 14.280 1.00 59.16 237 THR A C 1
ATOM 1857 O O . THR A 1 237 ? 20.269 -2.042 15.354 1.00 59.16 237 THR A O 1
ATOM 1860 N N . ARG A 1 238 ? 21.113 -1.151 13.478 1.00 67.81 238 ARG A N 1
ATOM 1861 C CA . ARG A 1 238 ? 20.900 0.262 13.862 1.00 67.81 238 ARG A CA 1
ATOM 1862 C C . ARG A 1 238 ? 19.791 0.995 13.103 1.00 67.81 238 ARG A C 1
ATOM 1864 O O . ARG A 1 238 ? 19.469 2.114 13.508 1.00 67.81 238 ARG A O 1
ATOM 1871 N N . SER A 1 239 ? 19.216 0.428 12.039 1.00 70.56 239 SER A N 1
ATOM 1872 C CA . SER A 1 239 ? 18.142 1.125 11.318 1.00 70.56 239 SER A CA 1
ATOM 1873 C C . SER A 1 239 ? 16.836 1.099 12.118 1.00 70.56 239 SER A C 1
ATOM 1875 O O . SER A 1 239 ? 16.486 0.109 12.759 1.00 70.56 239 SER A O 1
ATOM 1877 N N . ARG A 1 240 ? 16.116 2.227 12.099 1.00 81.12 240 ARG A N 1
ATOM 1878 C CA . ARG A 1 240 ? 14.750 2.329 12.638 1.00 81.12 240 ARG A CA 1
ATOM 1879 C C . ARG A 1 240 ? 13.707 1.788 11.660 1.00 81.12 240 ARG A C 1
ATOM 1881 O O . ARG A 1 240 ? 12.585 1.532 12.085 1.00 81.12 240 ARG A O 1
ATOM 1888 N N . LEU A 1 241 ? 14.067 1.651 10.383 1.00 90.19 241 LEU A N 1
ATOM 1889 C CA . LEU A 1 241 ? 13.216 1.073 9.356 1.00 90.19 241 LEU A CA 1
ATOM 1890 C C . LEU A 1 241 ? 13.347 -0.447 9.411 1.00 90.19 241 LEU A C 1
ATOM 1892 O O . LEU A 1 241 ? 14.429 -0.997 9.204 1.00 90.19 241 LEU A O 1
ATOM 1896 N N . LYS A 1 242 ? 12.236 -1.139 9.648 1.00 90.81 242 LYS A N 1
ATOM 1897 C CA . LYS A 1 242 ? 12.203 -2.595 9.567 1.00 90.81 242 LYS A CA 1
ATOM 1898 C C . LYS A 1 242 ? 11.957 -3.022 8.124 1.00 90.81 242 LYS A C 1
ATOM 1900 O O . LYS A 1 242 ? 10.921 -2.713 7.541 1.00 90.81 242 LYS A O 1
ATOM 1905 N N . ILE A 1 243 ? 12.900 -3.760 7.553 1.00 90.38 243 ILE A N 1
ATOM 1906 C CA . ILE A 1 243 ? 12.759 -4.327 6.213 1.00 90.38 243 ILE A CA 1
ATOM 1907 C C . ILE A 1 243 ? 12.219 -5.751 6.343 1.00 90.38 243 ILE A C 1
ATOM 1909 O O . ILE A 1 243 ? 12.796 -6.581 7.045 1.00 90.38 243 ILE A O 1
ATOM 1913 N N . VAL A 1 244 ? 11.089 -6.028 5.695 1.00 86.81 244 VAL A N 1
ATOM 1914 C CA . VAL A 1 244 ? 10.406 -7.323 5.758 1.00 86.81 244 VAL A CA 1
ATOM 1915 C C . VAL A 1 244 ? 10.312 -7.913 4.362 1.00 86.81 244 VAL A C 1
ATOM 1917 O O . VAL A 1 244 ? 9.591 -7.397 3.512 1.00 86.81 244 VAL A O 1
ATOM 1920 N N . TRP A 1 245 ? 11.003 -9.028 4.152 1.00 83.19 245 TRP A N 1
ATOM 1921 C CA . TRP A 1 245 ? 10.800 -9.881 2.989 1.00 83.19 245 TRP A CA 1
ATOM 1922 C C . TRP A 1 245 ? 9.771 -10.957 3.327 1.00 83.19 245 TRP A C 1
ATOM 1924 O O . TRP A 1 245 ? 9.965 -11.725 4.270 1.00 83.19 245 TRP A O 1
ATOM 1934 N N . GLY A 1 246 ? 8.677 -11.004 2.572 1.00 74.75 246 GLY A N 1
ATOM 1935 C CA . GLY A 1 246 ? 7.684 -12.067 2.665 1.00 74.75 246 GLY A CA 1
ATOM 1936 C C . GLY A 1 246 ? 7.464 -12.666 1.290 1.00 74.75 246 GLY A C 1
ATOM 1937 O O . GLY A 1 246 ? 6.995 -11.971 0.397 1.00 74.75 246 GLY A O 1
ATOM 1938 N N . ASP A 1 247 ? 7.793 -13.940 1.114 1.00 71.00 247 ASP A N 1
ATOM 1939 C CA . ASP A 1 247 ? 7.433 -14.657 -0.101 1.00 71.00 247 ASP A CA 1
ATOM 1940 C C . ASP A 1 247 ? 6.060 -15.325 0.119 1.00 71.00 247 ASP A C 1
ATOM 1942 O O . ASP A 1 247 ? 5.947 -16.272 0.904 1.00 71.00 247 ASP A O 1
ATOM 1946 N N . PRO A 1 248 ? 4.988 -14.806 -0.513 1.00 63.94 248 PRO A N 1
ATOM 1947 C CA . PRO A 1 248 ? 3.635 -15.294 -0.293 1.00 63.94 248 PRO A CA 1
ATOM 1948 C C . PRO A 1 248 ? 3.419 -16.683 -0.890 1.00 63.94 248 PRO A C 1
ATOM 1950 O O . PRO A 1 248 ? 2.462 -17.341 -0.503 1.00 63.94 248 PRO A O 1
ATOM 1953 N N . VAL A 1 249 ? 4.282 -17.152 -1.794 1.00 64.12 249 VAL A N 1
ATOM 1954 C CA . VAL A 1 249 ? 4.211 -18.504 -2.359 1.00 64.12 249 VAL A CA 1
ATOM 1955 C C . VAL A 1 249 ? 5.217 -19.451 -1.716 1.00 64.12 249 VAL A C 1
ATOM 1957 O O . VAL A 1 249 ? 5.149 -20.645 -1.974 1.00 64.12 249 VAL A O 1
ATOM 1960 N N . ASP A 1 250 ? 6.082 -18.973 -0.820 1.00 65.56 250 ASP A N 1
ATOM 1961 C CA . ASP A 1 250 ? 7.062 -19.803 -0.110 1.00 65.56 250 ASP A CA 1
ATOM 1962 C C . ASP A 1 250 ? 6.403 -20.988 0.593 1.00 65.56 250 ASP A C 1
ATOM 1964 O O . ASP A 1 250 ? 6.912 -22.097 0.530 1.00 65.56 250 ASP A O 1
ATOM 1968 N N . HIS A 1 251 ? 5.223 -20.798 1.185 1.00 55.12 251 HIS A N 1
ATOM 1969 C CA . HIS A 1 251 ? 4.485 -21.899 1.800 1.00 55.12 251 HIS A CA 1
ATOM 1970 C C . HIS A 1 251 ? 3.916 -22.892 0.769 1.00 55.12 251 HIS A C 1
ATOM 1972 O O . HIS A 1 251 ? 3.862 -24.085 1.041 1.00 55.12 251 HIS A O 1
ATOM 1978 N N . LEU A 1 252 ? 3.544 -22.436 -0.430 1.00 58.03 252 LEU A N 1
ATOM 1979 C CA . LEU A 1 252 ? 3.118 -23.316 -1.524 1.00 58.03 252 LEU A CA 1
ATOM 1980 C C . LEU A 1 252 ? 4.307 -24.059 -2.143 1.00 58.03 252 LEU A C 1
ATOM 1982 O O . LEU A 1 252 ? 4.168 -25.204 -2.546 1.00 58.03 252 LEU A O 1
ATOM 1986 N N . ILE A 1 253 ? 5.481 -23.429 -2.206 1.00 61.31 253 ILE A N 1
ATOM 1987 C CA . ILE A 1 253 ? 6.696 -24.017 -2.780 1.00 61.31 253 ILE A CA 1
ATOM 1988 C C . ILE A 1 253 ? 7.357 -24.978 -1.784 1.00 61.31 253 ILE A C 1
ATOM 1990 O O . ILE A 1 253 ? 7.763 -26.072 -2.166 1.00 61.31 253 ILE A O 1
ATOM 1994 N N . ARG A 1 254 ? 7.457 -24.598 -0.504 1.00 49.09 254 ARG A N 1
ATOM 1995 C CA . ARG A 1 254 ? 8.095 -25.405 0.551 1.00 49.09 254 ARG A CA 1
ATOM 1996 C C . ARG A 1 254 ? 7.224 -26.542 1.064 1.00 49.09 254 ARG A C 1
ATOM 1998 O O . ARG A 1 254 ? 7.778 -27.542 1.504 1.00 49.09 254 ARG A O 1
ATOM 2005 N N . PHE A 1 255 ? 5.899 -26.388 1.041 1.00 54.22 255 PHE A N 1
ATOM 2006 C CA . PHE A 1 255 ? 4.960 -27.391 1.561 1.00 54.22 255 PHE A CA 1
ATOM 2007 C C . PHE A 1 255 ? 4.032 -27.979 0.487 1.00 54.22 255 PHE A C 1
ATOM 2009 O O . PHE A 1 255 ? 3.119 -28.724 0.822 1.00 54.22 255 PHE A O 1
ATOM 2016 N N . GLY A 1 256 ? 4.243 -27.652 -0.791 1.00 51.75 256 GLY A N 1
ATOM 2017 C CA . GLY A 1 256 ? 3.480 -28.199 -1.920 1.00 51.75 256 GLY A CA 1
ATOM 2018 C C . GLY A 1 256 ? 4.037 -29.500 -2.503 1.00 51.75 256 GLY A C 1
ATOM 2019 O O . GLY A 1 256 ? 3.735 -29.797 -3.658 1.00 51.75 256 GLY A O 1
ATOM 2020 N N . GLN A 1 257 ? 4.860 -30.237 -1.747 1.00 45.59 257 GLN A N 1
ATOM 2021 C CA . GLN A 1 257 ? 5.330 -31.585 -2.095 1.00 45.59 257 GLN A CA 1
ATOM 2022 C C . GLN A 1 257 ? 4.644 -32.642 -1.236 1.00 45.59 257 GLN A C 1
ATOM 2024 O O . GLN A 1 257 ? 4.592 -32.442 -0.002 1.00 45.59 257 GLN A O 1
#

Nearest PDB structures (foldseek):
  6efn-assembly1_A-2  TM=8.864E-01  e=1.178E-14  Bacillus subtilis subsp. subtilis str. 168
  7voc-assembly1_C  TM=8.748E-01  e=2.064E-12  Streptomyces griseochromogenes
  5v1t-assembly1_A  TM=7.399E-01  e=1.724E-12  Streptococc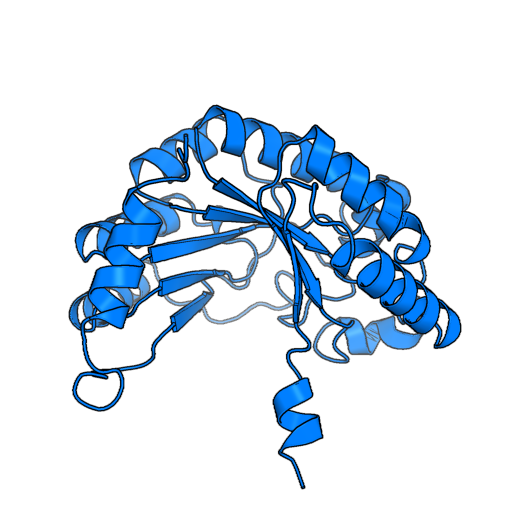us suis
  2fb2-assembly1_B  TM=7.882E-01  e=1.278E-09  Staphylococcus aureus
  1tv7-assembly1_B  TM=7.700E-01  e=1.046E-08  Staphylococcus aureus

pLDDT: mean 88.3, std 16.43, range [26.89, 98.81]

Radius of gyration: 18.44 Å; Cα contacts (8 Å, |Δi|>4): 449; chains: 1; bounding box: 48×47×48 Å

Solvent-accessible surface area (backbone atoms only — not comparable to full-atom values): 13714 Å² total; per-residue (Å²): 137,90,83,70,72,68,65,62,57,49,58,52,45,58,51,67,72,42,61,74,89,82,66,71,79,60,63,60,61,48,76,45,63,70,34,53,52,36,95,41,58,35,46,61,30,58,81,42,32,48,74,60,92,72,95,72,76,52,72,67,58,49,51,54,54,48,53,56,51,32,72,58,44,31,63,30,35,38,43,26,32,49,29,31,67,84,45,41,74,57,48,36,53,53,34,29,56,28,35,77,46,68,24,45,36,33,36,47,38,59,20,75,78,49,40,61,66,51,26,43,48,41,40,74,24,51,44,52,35,42,30,31,46,50,42,35,66,43,57,71,39,19,10,60,44,32,57,31,88,64,40,38,60,30,22,55,49,18,54,50,31,28,47,74,48,71,34,46,39,29,36,38,33,59,53,23,53,77,25,43,88,36,47,67,51,35,51,54,50,37,53,74,70,62,32,45,33,42,36,37,37,73,68,60,87,37,49,34,17,60,83,37,36,90,74,40,54,50,51,72,68,55,50,50,52,46,51,51,53,50,54,58,54,70,68,51,91,77,66,80,49,45,77,41,82,49,60,87,54,49,64,55,69,75,62,65,117

Foldseek 3Di:
DDDDPPLVCVLVVVCVVPPVVPQQPDDQEEEDAQELAAPFQFLLDQSSRNNDDDDGDDLVRVVVVLLVVLVSLHQEYEHEHHASCVVLVSVLVSLLSNVVSVHAYEYEHLLQNQDLVSLLSCVVSPHAEYEHEAAALDQVRRCNRRVHRCSNVSSLVSLQSNVVSVHAYEYEYEAWQPHLVRVVSVVVSCLVSVHQEYEYEYRDCHDSCVVCVVPTHHDPVSVVVSVVVVVVVVPDPPGSYHYHYDYPCCCCVVVVD

Secondary structure (DSSP, 8-state):
---S-HHHHHHHHHHHHS-TTT--SS-SEEEEE--S--S---TT-TT-TTTS------HHHHHHHHHHHHHH--SEEEEESS-GGGGHHHHHHHHHHHHHTT-EEEEEE-STT--HHHHHHHHHTT--EEEEE---SSHHHHHHHHT-TTHHHHHHHHHHHHHHTTPEEEEEE---TTTGGGHHHHHHHHHHHT-SEEEE----SSGGGGTTHHHHPPPHHHHHHHHHHHHHHHT-TT-SSEEEE--TTHHHHHH--

Sequence (257 aa):
MQLGPSYWNETVRDYQLRRTSEILRGPLEWSLDLTNQCVGKCLHCFNRSGRLPRDEMDDHTVLQVVRQIAEIRPLGLCLCGGEPLLRSGLAYRVVELLSDAKVLVNMVTSGALVTPEVACNLKNSGIKMVQVSLDGASAESHDRLRQKPGAFKLAVQALMYLKEAGITTSVAFSPTRFNTEEFAEVIALSERLSVTDLRIQPLMPIGEALFHWEEIVPSPVQYQRLVDLLRERACETRSRLKIVWGDPVDHLIRFGQ

Mean predicted aligned error: 6.62 Å